Protein AF-A0A2D4VNG6-F1 (afdb_monomer)

Nearest PDB structures (foldseek):
  7c6d-assembly1_A  TM=8.822E-01  e=6.684E-11  Bacillus subtilis subsp. subtilis str. 168
  7c6c-assembly1_A  TM=8.692E-01  e=1.231E-10  Bacillus subtilis subsp. subtilis str. 168
  6x2q-assembly1_A  TM=8.658E-01  e=2.491E-10  Gynuella sunshinyii YC6258
  4qwp-assembly2_B  TM=8.317E-01  e=1.291E-07  Pseudomonas sp. A-01
  4ily-assembly2_B  TM=8.239E-01  e=1.711E-07  Streptomyces sp. SirexAA-E

Mean predicted aligned error: 3.79 Å

Solvent-accessible surface area (backbone atoms only — not comparable to full-atom values): 12276 Å² total; per-residue (Å²): 116,84,78,50,73,66,37,50,44,49,35,50,24,55,43,12,34,73,72,63,65,31,57,76,31,38,47,36,42,73,49,68,59,90,90,50,87,45,49,33,28,38,29,40,84,57,39,26,33,65,79,39,48,36,26,56,51,52,50,53,31,46,69,38,80,88,34,88,45,21,82,75,50,52,79,47,44,67,44,30,70,68,47,47,68,69,62,56,75,33,63,68,61,54,50,50,48,33,56,30,27,71,36,68,54,41,44,54,44,49,52,55,49,48,34,64,72,34,44,52,55,22,50,52,50,23,56,75,54,60,31,60,44,40,44,45,30,29,53,41,31,45,25,55,71,78,43,68,42,69,63,43,53,49,57,27,30,74,75,66,41,44,32,86,77,56,35,41,66,56,36,42,55,45,35,39,52,47,46,28,52,48,27,63,68,37,89,59,64,74,45,38,77,53,30,62,58,35,54,54,54,47,51,38,53,76,72,62,42,38,64,56,71,75,67,48,74,56,98,89,40,76,48,40,77,68,54,71,65,119

Secondary structure (DSSP, 8-state):
-PPPHHHHHHHHHHHHHHHHSSTT--TT-EEE-TT-TT-EEETTTTEETTTTHHHHHHHHHHTSTT-TTHHHHGGGHHHHHTT-GGGGG-HHHHHHHHHHHHSHHHHHHHHHHHIIIIIHHHHHHHHHTT--SHHHHHHHHHHHHSS-HHHHHHHHHHHH--HHHH-HHHHHHHHHHHHHHHHHT-SSTTGGGGTHHHHHHHHHHHTT-TT-PSPEEETTEEE-TGGG--

Radius of gyration: 18.32 Å; Cα contacts (8 Å, |Δi|>4): 333; chains: 1; bounding box: 46×32×48 Å

Foldseek 3Di:
DDFDPLLLLLLLLLLLCLQAVASQAQQLDWDADPPDPQFIWGGRLTHGLVVLLVLVLLVLLLPDPPQVLNVVSVVCNVVSNVSPNVCSPPVSNSVSSNVSSVDPSSVVSVVVSCCVQQLVVLSVVCVVQVQDFSLLSSLSRSCSSVDPSVVLLVVLCVVPNGCVPNNNLVSSLSSLVSVLVCQCPPPPVVSVVSSLSSVQSNVCSVVVVRNSDDFDDGPNDTDHPVSSPD

Sequence (230 aa):
MMLSDLQKRTAQAIVNVFETGHVGGDYACVILLAGDSGGLTYGRSQTTRVSGNLHKLIDAYCAAPDAACATRLAPYLPKLAARDKALDTDDVFRACLREAGADPVMRDVQDAFFDRLYWAPASREAARLGLEDALSVATVYDSFIHGSWARMRDCTSEAAGTPASCGAREWTQSYLRTRRAWLAGHANRLLHRTVYRMDALLALADEGNWRLDLPFTLRGQQITPEKLWP

pLDDT: mean 94.63, std 6.07, range [54.22, 98.81]

Structure (mmCIF, N/CA/C/O backbone):
data_AF-A0A2D4VNG6-F1
#
_entry.id   AF-A0A2D4VNG6-F1
#
loop_
_atom_site.group_PDB
_atom_site.id
_atom_site.type_symbol
_atom_site.label_atom_id
_atom_site.label_alt_id
_atom_site.label_comp_id
_atom_site.label_asym_id
_atom_site.label_entity_id
_atom_site.label_seq_id
_atom_site.pdbx_PDB_ins_code
_atom_site.Cartn_x
_atom_site.Cartn_y
_atom_site.Cartn_z
_atom_site.occupancy
_atom_site.B_iso_or_equiv
_atom_site.auth_seq_id
_atom_site.auth_comp_id
_atom_site.auth_asym_id
_atom_site.auth_atom_id
_atom_site.pdbx_PDB_model_num
ATOM 1 N N . MET A 1 1 ? 1.688 12.532 17.639 1.00 54.22 1 MET A N 1
ATOM 2 C CA . MET A 1 1 ? 3.061 11.964 17.715 1.00 54.22 1 MET A CA 1
ATOM 3 C C . MET A 1 1 ? 3.450 11.367 16.355 1.00 54.22 1 MET A C 1
ATOM 5 O O . MET A 1 1 ? 2.564 10.858 15.682 1.00 54.22 1 MET A O 1
ATOM 9 N N . MET A 1 2 ? 4.715 11.438 15.911 1.00 79.06 2 MET A N 1
ATOM 10 C CA . MET A 1 2 ? 5.158 10.735 14.687 1.00 79.06 2 MET A CA 1
ATOM 11 C C . MET A 1 2 ? 5.498 9.273 15.005 1.00 79.06 2 MET A C 1
ATOM 13 O O . MET A 1 2 ? 6.081 9.000 16.052 1.00 79.06 2 MET A O 1
ATOM 17 N N . LEU A 1 3 ? 5.126 8.348 14.115 1.00 91.56 3 LEU A N 1
ATOM 18 C CA . LEU A 1 3 ? 5.478 6.929 14.230 1.00 91.56 3 LEU A CA 1
ATOM 19 C C . LEU A 1 3 ? 6.994 6.730 14.187 1.00 91.56 3 LEU A C 1
ATOM 21 O O . LEU A 1 3 ? 7.690 7.454 13.475 1.00 91.56 3 LEU A O 1
ATOM 25 N N . SER A 1 4 ? 7.490 5.709 14.888 1.00 95.25 4 SER A N 1
ATOM 26 C CA . SER A 1 4 ? 8.867 5.249 14.687 1.00 95.25 4 SER A CA 1
ATOM 27 C C . SER A 1 4 ? 9.028 4.563 13.326 1.00 95.25 4 SER A C 1
ATOM 29 O O . SER A 1 4 ? 8.059 4.057 12.752 1.00 95.25 4 SER A O 1
ATOM 31 N N . ASP A 1 5 ? 10.264 4.472 12.830 1.00 94.25 5 ASP A N 1
ATOM 32 C CA . ASP A 1 5 ? 10.565 3.729 11.597 1.00 94.25 5 ASP A CA 1
ATOM 33 C C . ASP A 1 5 ? 10.140 2.260 11.689 1.00 94.25 5 ASP A C 1
ATOM 35 O O . ASP A 1 5 ? 9.647 1.693 10.713 1.00 94.25 5 ASP A O 1
ATOM 39 N N . LEU A 1 6 ? 10.263 1.665 12.882 1.00 96.06 6 LEU A N 1
ATOM 40 C CA . LEU A 1 6 ? 9.772 0.318 13.152 1.00 96.06 6 LEU A CA 1
ATOM 41 C C . LEU A 1 6 ? 8.260 0.235 12.947 1.00 96.06 6 LEU A C 1
ATOM 43 O O . LEU A 1 6 ? 7.798 -0.618 12.202 1.00 96.06 6 LEU A O 1
ATOM 47 N N . GLN A 1 7 ? 7.487 1.151 13.532 1.00 97.25 7 GLN A N 1
ATOM 48 C CA . GLN A 1 7 ? 6.030 1.155 13.383 1.00 97.25 7 GLN A CA 1
ATOM 49 C C . GLN A 1 7 ? 5.591 1.431 11.943 1.00 97.25 7 GLN A C 1
ATOM 51 O O . GLN A 1 7 ? 4.645 0.805 11.464 1.00 97.25 7 GLN A O 1
ATOM 56 N N . LYS A 1 8 ? 6.293 2.323 11.232 1.00 96.00 8 LYS A N 1
ATOM 57 C CA . LYS A 1 8 ? 6.079 2.544 9.797 1.00 96.00 8 LYS A CA 1
ATOM 58 C C . LYS A 1 8 ? 6.275 1.249 9.010 1.00 96.00 8 LYS A C 1
ATOM 60 O O . LYS A 1 8 ? 5.386 0.859 8.255 1.00 96.00 8 LYS A O 1
ATOM 65 N N . ARG A 1 9 ? 7.404 0.562 9.198 1.00 95.44 9 ARG A N 1
ATOM 66 C CA . ARG A 1 9 ? 7.690 -0.698 8.497 1.00 95.44 9 ARG A CA 1
ATOM 67 C C . ARG A 1 9 ? 6.711 -1.800 8.877 1.00 95.44 9 ARG A C 1
ATOM 69 O O . ARG A 1 9 ? 6.269 -2.527 7.995 1.00 95.44 9 ARG A O 1
ATOM 76 N N . THR A 1 10 ? 6.295 -1.879 10.138 1.00 97.81 10 THR A N 1
ATOM 77 C CA . THR A 1 10 ? 5.250 -2.812 10.570 1.00 97.81 10 THR A CA 1
ATOM 78 C C . THR A 1 10 ? 3.922 -2.534 9.862 1.00 97.81 10 THR A C 1
ATOM 80 O O . THR A 1 10 ? 3.309 -3.459 9.333 1.00 97.81 10 THR A O 1
ATOM 83 N N . ALA A 1 11 ? 3.494 -1.271 9.768 1.00 97.44 11 ALA A N 1
ATOM 84 C CA . ALA A 1 11 ? 2.289 -0.888 9.029 1.00 97.44 11 ALA A CA 1
ATOM 85 C C . ALA A 1 11 ? 2.392 -1.221 7.529 1.00 97.44 11 ALA A C 1
ATOM 87 O O . ALA A 1 1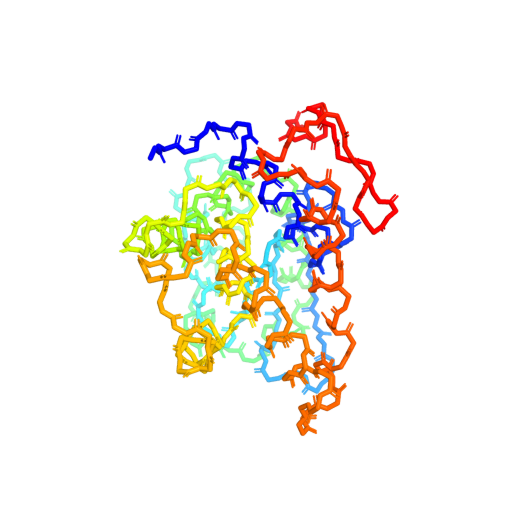1 ? 1.435 -1.709 6.928 1.00 97.44 11 ALA A O 1
ATOM 88 N N . GLN A 1 12 ? 3.565 -1.012 6.926 1.00 95.62 12 GLN A N 1
ATOM 89 C CA . GLN A 1 12 ? 3.825 -1.404 5.541 1.00 95.62 12 GLN A CA 1
ATOM 90 C C . GLN A 1 12 ? 3.802 -2.922 5.349 1.00 95.62 12 GLN A C 1
ATOM 92 O O . GLN A 1 12 ? 3.238 -3.399 4.369 1.00 95.62 12 GLN A O 1
ATOM 97 N N . ALA A 1 13 ? 4.352 -3.688 6.290 1.00 96.00 13 ALA A N 1
ATOM 98 C CA . ALA A 1 13 ? 4.337 -5.143 6.248 1.00 96.00 13 ALA A CA 1
ATOM 99 C C . ALA A 1 13 ? 2.926 -5.726 6.376 1.00 96.00 13 ALA A C 1
ATOM 101 O O . ALA A 1 13 ? 2.615 -6.699 5.695 1.00 96.00 13 ALA A O 1
ATOM 102 N N . ILE A 1 14 ? 2.053 -5.113 7.185 1.00 97.62 14 ILE A N 1
ATOM 103 C CA . ILE A 1 14 ? 0.627 -5.474 7.235 1.00 97.62 14 ILE A CA 1
ATOM 104 C C . ILE A 1 14 ? 0.014 -5.389 5.830 1.00 97.62 14 ILE A C 1
ATOM 106 O O . ILE A 1 14 ? -0.596 -6.350 5.361 1.00 97.62 14 ILE A O 1
ATOM 110 N N . VAL A 1 15 ? 0.232 -4.270 5.131 1.00 95.06 15 VAL A N 1
ATOM 111 C CA . VAL A 1 15 ? -0.268 -4.083 3.762 1.00 95.06 15 VAL A CA 1
ATOM 112 C C . VAL A 1 15 ? 0.384 -5.061 2.787 1.00 95.06 15 VAL A C 1
ATOM 114 O O . VAL A 1 15 ? -0.325 -5.674 1.997 1.00 95.06 15 VAL A O 1
ATOM 117 N N . ASN A 1 16 ? 1.696 -5.290 2.867 1.00 93.50 16 ASN A N 1
ATOM 118 C CA . ASN A 1 16 ? 2.371 -6.272 2.012 1.00 93.50 16 ASN A CA 1
ATOM 119 C C . ASN A 1 16 ? 1.774 -7.676 2.163 1.00 93.50 16 ASN A C 1
ATOM 121 O O . ASN A 1 16 ? 1.517 -8.349 1.169 1.00 93.50 16 ASN A O 1
ATOM 125 N N . VAL A 1 17 ? 1.488 -8.111 3.393 1.00 94.94 17 VAL A N 1
ATOM 126 C CA . VAL A 1 17 ? 0.819 -9.395 3.642 1.00 94.94 17 VAL A CA 1
ATOM 127 C C . VAL A 1 17 ? -0.570 -9.417 3.007 1.00 94.94 17 VAL A C 1
ATOM 129 O O . VAL A 1 17 ? -0.996 -10.451 2.495 1.00 94.94 17 VAL A O 1
ATOM 132 N N . PHE A 1 18 ? -1.286 -8.294 2.998 1.00 93.94 18 PHE A N 1
ATOM 133 C CA . PHE A 1 18 ? -2.582 -8.219 2.337 1.00 93.94 18 PHE A CA 1
ATOM 134 C C . PHE A 1 18 ? -2.501 -8.222 0.806 1.00 93.94 18 PHE A C 1
ATOM 136 O O . PHE A 1 18 ? -3.398 -8.797 0.188 1.00 93.94 18 PHE A O 1
ATOM 143 N N . GLU A 1 19 ? -1.472 -7.606 0.217 1.00 87.31 19 GLU A N 1
ATOM 144 C CA . GLU A 1 19 ? -1.269 -7.519 -1.237 1.00 87.31 19 GLU A CA 1
ATOM 145 C C . GLU A 1 19 ? -0.657 -8.793 -1.830 1.00 87.31 19 GLU A C 1
ATOM 147 O O . GLU A 1 19 ? -1.141 -9.307 -2.836 1.00 87.31 19 GLU A O 1
ATOM 152 N N . THR A 1 20 ? 0.402 -9.320 -1.213 1.00 86.38 20 THR A N 1
ATOM 153 C CA . THR A 1 20 ? 1.222 -10.396 -1.792 1.00 86.38 20 THR A CA 1
ATOM 154 C C . THR A 1 20 ? 1.360 -11.618 -0.891 1.00 86.38 20 THR A C 1
ATOM 156 O O . THR A 1 20 ? 1.973 -12.605 -1.294 1.00 86.38 20 THR A O 1
ATOM 159 N N . GLY A 1 21 ? 0.822 -11.583 0.332 1.00 89.81 21 GLY A N 1
ATOM 160 C CA . GLY A 1 21 ? 0.941 -12.683 1.293 1.00 89.81 21 GLY A CA 1
ATOM 161 C C . GLY A 1 21 ? 2.307 -12.793 1.976 1.00 89.81 21 GLY A C 1
ATOM 162 O O . GLY A 1 21 ? 2.503 -13.726 2.750 1.00 89.81 21 GLY A O 1
ATOM 163 N N . HIS A 1 22 ? 3.232 -11.857 1.735 1.00 90.56 22 HIS A N 1
ATOM 164 C CA . HIS A 1 22 ? 4.601 -11.891 2.257 1.00 90.56 22 HIS A CA 1
ATOM 165 C C . HIS A 1 22 ? 4.929 -10.621 3.048 1.00 90.56 22 HIS A C 1
ATOM 167 O O . HIS A 1 22 ? 4.599 -9.520 2.622 1.00 90.56 22 HIS A O 1
ATOM 173 N N . VAL A 1 23 ? 5.638 -10.759 4.174 1.00 92.81 23 VAL A N 1
ATOM 174 C CA . VAL A 1 23 ? 5.994 -9.634 5.068 1.00 92.81 23 VAL A CA 1
ATOM 175 C C . VAL A 1 23 ? 6.817 -8.557 4.345 1.00 92.81 23 VAL A C 1
ATOM 177 O O . VAL A 1 23 ? 6.489 -7.373 4.414 1.00 92.81 23 VAL A O 1
ATOM 180 N N . GLY A 1 24 ? 7.841 -8.965 3.589 1.00 89.06 24 GLY A N 1
ATOM 181 C CA . GLY A 1 24 ? 8.673 -8.054 2.791 1.00 89.06 24 GLY A CA 1
ATOM 182 C C . GLY A 1 24 ? 8.008 -7.553 1.503 1.00 89.06 24 GLY A C 1
ATOM 183 O O . GLY A 1 24 ? 8.551 -6.682 0.830 1.00 89.06 24 GLY A O 1
ATOM 184 N N . GLY A 1 25 ? 6.829 -8.080 1.162 1.00 87.94 25 GLY A N 1
ATOM 185 C CA . GLY A 1 25 ? 6.225 -7.919 -0.156 1.00 87.94 25 GLY A CA 1
ATOM 186 C C . GLY A 1 25 ? 7.023 -8.631 -1.256 1.00 87.94 25 GLY A C 1
ATOM 187 O O . GLY A 1 25 ? 7.864 -9.480 -0.970 1.00 87.94 25 GLY A O 1
ATOM 188 N N . ASP A 1 26 ? 6.733 -8.311 -2.517 1.00 89.94 26 ASP A N 1
ATOM 189 C CA . ASP A 1 26 ? 7.450 -8.864 -3.674 1.00 89.94 26 ASP A CA 1
ATOM 190 C C . ASP A 1 26 ? 7.715 -7.763 -4.716 1.00 89.94 26 ASP A C 1
ATOM 192 O O . ASP A 1 26 ? 6.828 -7.358 -5.471 1.00 89.94 26 ASP A O 1
ATOM 196 N N . TYR A 1 27 ? 8.952 -7.261 -4.738 1.00 92.56 27 TYR A N 1
ATOM 197 C CA . TYR A 1 27 ? 9.399 -6.195 -5.641 1.00 92.56 27 TYR A CA 1
ATOM 198 C C . TYR A 1 27 ? 9.467 -6.635 -7.110 1.00 92.56 27 TYR A C 1
ATOM 200 O O . TYR A 1 27 ? 9.419 -5.781 -7.994 1.00 92.56 27 TYR A O 1
ATOM 208 N N . ALA A 1 28 ? 9.556 -7.941 -7.373 1.00 93.06 28 ALA A N 1
ATOM 209 C CA . ALA A 1 28 ? 9.617 -8.528 -8.709 1.00 93.06 28 ALA A CA 1
ATOM 210 C C . ALA A 1 28 ? 8.247 -9.026 -9.195 1.00 93.06 28 ALA A C 1
ATOM 212 O O . ALA A 1 28 ? 8.136 -9.556 -10.304 1.00 93.06 28 ALA A O 1
ATOM 213 N N . CYS A 1 29 ? 7.198 -8.860 -8.389 1.00 91.38 29 CYS A N 1
ATOM 214 C CA . CYS A 1 29 ? 5.872 -9.360 -8.699 1.00 91.38 29 CYS A CA 1
ATOM 215 C C . CYS A 1 29 ? 5.322 -8.691 -9.963 1.00 91.38 29 CYS A C 1
ATOM 217 O O . CYS A 1 29 ? 5.113 -7.480 -9.979 1.00 91.38 29 CYS A O 1
ATOM 219 N N . VAL A 1 30 ? 5.070 -9.478 -11.011 1.00 91.44 30 VAL A N 1
ATOM 220 C CA . VAL A 1 30 ? 4.469 -9.027 -12.275 1.00 91.44 30 VAL A CA 1
ATOM 221 C C . VAL A 1 30 ? 3.212 -9.847 -12.524 1.00 91.44 30 VAL A C 1
ATOM 223 O O . VAL A 1 30 ? 3.300 -11.047 -12.799 1.00 91.44 30 VAL A O 1
ATOM 226 N N . ILE A 1 31 ? 2.052 -9.198 -12.452 1.00 87.44 31 ILE A N 1
ATOM 227 C CA . ILE A 1 31 ? 0.743 -9.845 -12.562 1.00 87.44 31 ILE A CA 1
ATOM 228 C C . ILE A 1 31 ? -0.053 -9.199 -13.696 1.00 87.44 31 ILE A C 1
ATOM 230 O O . ILE A 1 31 ? -0.121 -7.980 -13.816 1.00 87.44 31 ILE A O 1
ATOM 234 N N . LEU A 1 32 ? -0.703 -10.029 -14.511 1.00 86.75 32 LEU A N 1
ATOM 235 C CA . LEU A 1 32 ? -1.795 -9.609 -15.383 1.00 86.75 32 LEU A CA 1
ATOM 236 C C . LEU A 1 32 ? -3.040 -10.406 -14.989 1.00 86.75 32 LEU A C 1
ATOM 238 O O . LEU A 1 32 ? -3.098 -11.615 -15.211 1.00 86.75 32 LEU A O 1
ATOM 242 N N . LEU A 1 33 ? -4.030 -9.738 -14.399 1.00 77.19 33 LEU A N 1
ATOM 243 C CA . LEU A 1 33 ? -5.292 -10.373 -14.025 1.00 77.19 33 LEU A CA 1
ATOM 244 C C . LEU A 1 33 ? -6.274 -10.310 -15.198 1.00 77.19 33 LEU A C 1
ATOM 246 O O . LEU A 1 33 ? -6.630 -9.236 -15.682 1.00 77.19 33 LEU A O 1
ATOM 250 N N . ALA A 1 34 ? -6.728 -11.474 -15.666 1.00 70.94 34 ALA A N 1
ATOM 251 C CA . ALA A 1 34 ? -7.709 -11.548 -16.742 1.00 70.94 34 ALA A CA 1
ATOM 252 C C . ALA A 1 34 ? -9.024 -10.863 -16.324 1.00 70.94 34 ALA A C 1
ATOM 254 O O . ALA A 1 34 ? -9.618 -11.212 -15.305 1.00 70.94 34 ALA A O 1
ATOM 255 N N . GLY A 1 35 ? -9.475 -9.893 -17.123 1.00 66.62 35 GLY A N 1
ATOM 256 C CA . GLY A 1 35 ? -10.684 -9.109 -16.847 1.00 66.62 35 GLY A CA 1
ATOM 257 C C . GLY A 1 35 ? -10.476 -7.890 -15.941 1.00 66.62 35 GLY A C 1
ATOM 258 O O . GLY A 1 35 ? -11.431 -7.146 -15.730 1.00 66.62 35 GLY A O 1
ATOM 259 N N . ASP A 1 36 ? -9.258 -7.644 -15.446 1.00 70.88 36 ASP A N 1
ATOM 260 C CA . ASP A 1 36 ? -8.931 -6.412 -14.726 1.00 70.88 36 ASP A CA 1
ATOM 261 C C . ASP A 1 36 ? -8.658 -5.257 -15.704 1.00 70.88 36 ASP A C 1
ATOM 263 O O . ASP A 1 36 ? -7.879 -5.364 -16.654 1.00 70.88 36 ASP A O 1
ATOM 267 N N . SER A 1 37 ? -9.305 -4.121 -15.453 1.00 75.94 37 SER A N 1
ATOM 268 C CA . SER A 1 37 ? -9.107 -2.870 -16.188 1.00 75.94 37 SER A CA 1
ATOM 269 C C . SER A 1 37 ? -7.752 -2.197 -15.930 1.00 75.94 37 SER A C 1
ATOM 271 O O . SER A 1 37 ? -7.389 -1.289 -16.675 1.00 75.94 37 SER A O 1
ATOM 273 N N . GLY A 1 38 ? -7.004 -2.616 -14.901 1.00 76.38 38 GLY A N 1
ATOM 274 C CA . GLY A 1 38 ? -5.695 -2.058 -14.544 1.00 76.38 38 GLY A CA 1
ATOM 275 C C . GLY A 1 38 ? -4.567 -2.371 -15.538 1.00 76.38 38 GLY A C 1
ATOM 276 O O . GLY A 1 38 ? -3.602 -1.605 -15.634 1.00 76.38 38 GLY A O 1
ATOM 277 N N . GLY A 1 39 ? -4.704 -3.443 -16.325 1.00 87.94 39 GLY A N 1
ATOM 278 C CA . GLY A 1 39 ? -3.631 -3.960 -17.179 1.00 87.94 39 GLY A CA 1
ATOM 279 C C . GLY A 1 39 ? -2.527 -4.635 -16.361 1.00 87.94 39 GLY A C 1
ATOM 280 O O . GLY A 1 39 ? -2.790 -5.185 -15.296 1.00 87.94 39 GLY A O 1
ATOM 281 N N . LEU A 1 40 ? -1.294 -4.610 -16.868 1.00 91.25 40 LEU A N 1
ATOM 282 C CA . LEU A 1 40 ? -0.127 -5.147 -16.170 1.00 91.25 40 LEU A CA 1
ATOM 283 C C . LEU A 1 40 ? 0.108 -4.420 -14.842 1.00 91.25 40 LEU A C 1
ATOM 285 O O . LEU A 1 40 ? 0.138 -3.184 -14.802 1.00 91.25 40 LEU A O 1
ATOM 289 N N . THR A 1 41 ? 0.351 -5.196 -13.792 1.00 91.12 41 THR A N 1
ATOM 290 C CA . THR A 1 41 ? 0.640 -4.712 -12.444 1.00 91.12 41 THR A CA 1
ATOM 291 C C . THR A 1 41 ? 2.021 -5.178 -11.998 1.00 91.12 41 THR A C 1
ATOM 293 O O . THR A 1 41 ? 2.436 -6.294 -12.320 1.00 91.12 41 THR A O 1
ATOM 296 N N . TYR A 1 42 ? 2.750 -4.306 -11.301 1.00 92.88 42 TYR A N 1
ATOM 297 C CA . TYR A 1 42 ? 4.144 -4.532 -10.930 1.00 92.88 42 TYR A CA 1
ATOM 298 C C . TYR A 1 42 ? 4.482 -4.055 -9.510 1.00 92.88 42 TYR A C 1
ATOM 300 O O . TYR A 1 42 ? 4.060 -2.972 -9.095 1.00 92.88 42 TYR A O 1
ATOM 308 N N . GLY A 1 43 ? 5.309 -4.831 -8.807 1.00 89.94 43 GLY A N 1
ATOM 309 C CA . GLY A 1 43 ? 6.056 -4.399 -7.625 1.00 89.94 43 GLY A CA 1
ATOM 310 C C . GLY A 1 43 ? 5.385 -4.641 -6.270 1.00 89.94 43 GLY A C 1
ATOM 311 O O . GLY A 1 43 ? 4.268 -5.150 -6.173 1.00 89.94 43 GLY A O 1
ATOM 312 N N . ARG A 1 44 ? 6.071 -4.227 -5.199 1.00 86.94 44 ARG A N 1
ATOM 313 C CA . ARG A 1 44 ? 5.779 -4.581 -3.797 1.00 86.94 44 ARG A CA 1
ATOM 314 C C . ARG A 1 44 ? 4.352 -4.264 -3.352 1.00 86.94 44 ARG A C 1
ATOM 316 O O . ARG A 1 44 ? 3.724 -5.073 -2.679 1.00 86.94 44 ARG A O 1
ATOM 323 N N . SER A 1 45 ? 3.851 -3.097 -3.744 1.00 81.81 45 SER A N 1
ATOM 324 C CA . SER A 1 45 ? 2.484 -2.640 -3.461 1.00 81.81 45 SER A CA 1
ATOM 325 C C . SER A 1 45 ? 1.663 -2.454 -4.743 1.00 81.81 45 SER A C 1
ATOM 327 O O . SER A 1 45 ? 0.704 -1.691 -4.745 1.00 81.81 45 SER A O 1
ATOM 329 N N . GLN A 1 46 ? 2.058 -3.144 -5.824 1.00 81.94 46 GLN A N 1
ATOM 330 C CA . GLN A 1 46 ? 1.289 -3.330 -7.057 1.00 81.94 46 GLN A CA 1
ATOM 331 C C . GLN A 1 46 ? 0.829 -2.019 -7.739 1.00 81.94 46 GLN A C 1
ATOM 333 O O . GLN A 1 46 ? -0.271 -1.516 -7.524 1.00 81.94 46 GLN A O 1
ATOM 338 N N . THR A 1 47 ? 1.658 -1.471 -8.636 1.00 88.31 47 THR A N 1
ATOM 339 C CA . THR A 1 47 ? 1.299 -0.327 -9.497 1.00 88.31 47 THR A CA 1
ATOM 340 C C . THR A 1 47 ? 0.890 -0.776 -10.898 1.00 88.31 47 THR A C 1
ATOM 342 O O . THR A 1 47 ? 1.484 -1.699 -11.449 1.00 88.31 47 THR A O 1
ATOM 345 N N . THR A 1 48 ? -0.103 -0.119 -11.500 1.00 90.50 48 THR A N 1
ATOM 346 C CA . THR A 1 48 ? -0.705 -0.560 -12.769 1.00 90.50 48 THR A CA 1
ATOM 347 C C . THR A 1 48 ? -0.244 0.257 -13.974 1.00 90.50 48 THR A C 1
ATOM 349 O O . THR A 1 48 ? 0.010 1.465 -13.876 1.00 90.50 48 THR A O 1
ATOM 352 N N . ARG A 1 49 ? -0.219 -0.369 -15.155 1.00 93.00 49 ARG A N 1
ATOM 353 C CA . ARG A 1 49 ? 0.031 0.316 -16.431 1.00 93.00 49 ARG A CA 1
ATOM 354 C C . ARG A 1 49 ? -1.017 1.392 -16.720 1.00 93.00 49 ARG A C 1
ATOM 356 O O . ARG A 1 49 ? -0.660 2.513 -17.080 1.00 93.00 49 ARG A O 1
ATOM 363 N N . VAL A 1 50 ? -2.305 1.080 -16.554 1.00 89.75 50 VAL A N 1
ATOM 364 C CA . VAL A 1 50 ? -3.402 1.986 -16.948 1.00 89.75 50 VAL A CA 1
ATOM 365 C C . VAL A 1 50 ? -3.449 3.260 -16.101 1.00 89.75 50 VAL A C 1
ATOM 367 O O . VAL A 1 50 ? -3.799 4.321 -16.619 1.00 89.75 50 VAL A O 1
ATOM 370 N N . SER A 1 51 ? -3.024 3.209 -14.835 1.00 89.62 51 SER A N 1
ATOM 371 C CA . SER A 1 51 ? -2.909 4.416 -14.002 1.00 89.62 51 SER A CA 1
ATOM 372 C C . SER A 1 51 ? -1.829 5.394 -14.497 1.00 89.62 51 SER A C 1
ATOM 374 O O . SER A 1 51 ? -1.853 6.578 -14.160 1.00 89.62 51 SER A O 1
ATOM 376 N N . GLY A 1 52 ? -0.869 4.918 -15.299 1.00 92.75 52 GLY A N 1
ATOM 377 C CA . GLY A 1 52 ? 0.350 5.647 -15.651 1.00 92.75 52 GLY A CA 1
ATOM 378 C C . GLY A 1 52 ? 1.380 5.709 -14.517 1.00 92.75 52 GLY A C 1
ATOM 379 O O . GLY A 1 52 ? 2.440 6.305 -14.695 1.00 92.75 52 GLY A O 1
ATOM 380 N N . ASN A 1 53 ? 1.113 5.100 -13.358 1.00 94.25 53 ASN A N 1
ATOM 381 C CA . ASN A 1 53 ? 2.088 5.037 -12.274 1.00 94.25 53 ASN A CA 1
ATOM 382 C C . ASN A 1 53 ? 3.225 4.061 -12.593 1.00 94.25 53 ASN A C 1
ATOM 384 O O . ASN A 1 53 ? 4.348 4.323 -12.173 1.00 94.25 53 ASN A O 1
ATOM 388 N N . LEU A 1 54 ? 2.981 3.003 -13.381 1.00 95.44 54 LEU A N 1
ATOM 389 C CA . LEU A 1 54 ? 4.060 2.135 -13.864 1.00 95.44 54 LEU A CA 1
ATOM 390 C C . LEU A 1 54 ? 5.094 2.924 -14.680 1.00 95.44 54 LEU A C 1
ATOM 392 O O . LEU A 1 54 ? 6.284 2.768 -14.449 1.00 95.44 54 LEU A O 1
ATOM 396 N N . HIS A 1 55 ? 4.655 3.834 -15.559 1.00 97.38 55 HIS A N 1
ATOM 397 C CA . HIS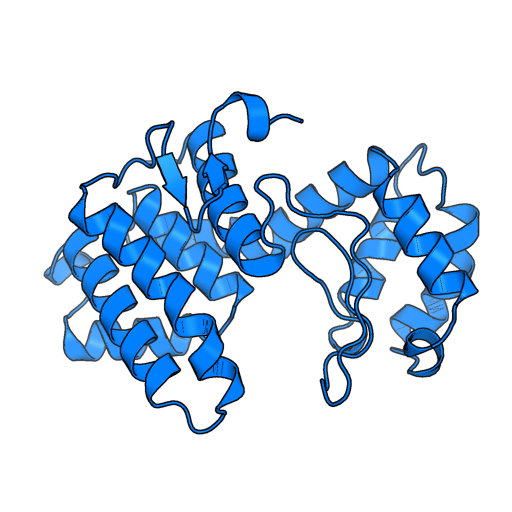 A 1 55 ? 5.566 4.731 -16.276 1.00 97.38 55 HIS A CA 1
ATOM 398 C C . HIS A 1 55 ? 6.435 5.538 -15.310 1.00 97.38 55 HIS A C 1
ATOM 400 O O . HIS A 1 55 ? 7.651 5.479 -15.397 1.00 97.38 55 HIS A O 1
ATOM 406 N N . LYS A 1 56 ? 5.815 6.237 -14.351 1.00 97.25 56 LYS A N 1
ATOM 407 C CA . LYS A 1 56 ? 6.537 7.081 -13.386 1.00 97.25 56 LYS A CA 1
ATOM 408 C C . LYS A 1 56 ? 7.531 6.291 -12.530 1.00 97.25 56 LYS A C 1
ATOM 410 O O . LYS A 1 56 ? 8.554 6.839 -12.139 1.00 97.25 56 LYS A O 1
ATOM 415 N N . LEU A 1 57 ? 7.206 5.042 -12.197 1.00 97.62 57 LEU A N 1
ATOM 416 C CA . LEU A 1 57 ? 8.094 4.171 -11.434 1.00 97.62 57 LEU A CA 1
ATOM 417 C C . LEU A 1 57 ? 9.312 3.759 -12.270 1.00 97.62 57 LEU A C 1
ATOM 419 O O . LEU A 1 57 ? 10.438 3.892 -11.804 1.00 97.62 57 LEU A O 1
ATOM 423 N N . ILE A 1 58 ? 9.091 3.289 -13.501 1.00 98.00 58 ILE A N 1
ATOM 424 C CA . ILE A 1 58 ? 10.183 2.860 -14.384 1.00 98.00 58 ILE A CA 1
ATOM 425 C C . ILE A 1 58 ? 11.046 4.046 -14.817 1.00 98.00 58 ILE A C 1
ATOM 427 O O . ILE A 1 58 ? 12.260 3.912 -14.856 1.00 98.00 58 ILE A O 1
ATOM 431 N N . ASP A 1 59 ? 10.448 5.212 -15.054 1.00 98.19 59 ASP A N 1
ATOM 432 C CA 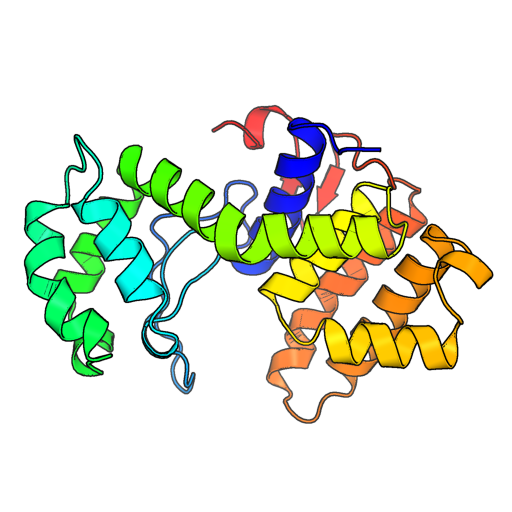. ASP A 1 59 ? 11.165 6.458 -15.339 1.00 98.19 59 ASP A CA 1
ATOM 433 C C . ASP A 1 59 ? 12.094 6.846 -14.178 1.00 98.19 59 ASP A C 1
ATOM 435 O O . ASP A 1 59 ? 13.289 7.057 -14.376 1.00 98.19 59 ASP A O 1
ATOM 439 N N . ALA A 1 60 ? 11.582 6.817 -12.940 1.00 97.88 60 ALA A N 1
ATOM 440 C CA . ALA A 1 60 ? 12.390 7.072 -11.748 1.00 97.88 60 ALA A CA 1
ATOM 441 C C . ALA A 1 60 ? 13.530 6.055 -11.571 1.00 97.88 60 ALA A C 1
ATOM 443 O O . ALA A 1 60 ? 14.624 6.439 -11.169 1.00 97.88 60 ALA A O 1
ATOM 444 N N . TYR A 1 61 ? 13.296 4.777 -11.886 1.00 98.31 61 TYR A N 1
ATOM 445 C CA . TYR A 1 61 ? 14.334 3.747 -11.831 1.00 98.31 61 TYR A CA 1
ATOM 446 C C . TYR A 1 61 ? 15.395 3.934 -12.919 1.00 98.31 61 TYR A C 1
ATOM 448 O O . TYR A 1 61 ? 16.582 3.870 -12.628 1.00 98.31 61 TYR A O 1
ATOM 456 N N . CYS A 1 62 ? 14.992 4.222 -14.158 1.00 98.06 62 CYS A N 1
ATOM 457 C CA . CYS A 1 62 ? 15.922 4.494 -15.253 1.00 98.06 62 CYS A CA 1
ATOM 458 C C . CYS A 1 62 ? 16.781 5.744 -15.007 1.00 98.06 62 CYS A C 1
ATOM 460 O O . CYS A 1 62 ? 17.884 5.829 -15.542 1.00 98.06 62 CYS A O 1
ATOM 462 N N . ALA A 1 63 ? 16.286 6.701 -14.217 1.00 97.88 63 ALA A N 1
ATOM 463 C CA . ALA A 1 63 ? 17.024 7.891 -13.804 1.00 97.88 63 ALA A CA 1
ATOM 464 C C . ALA A 1 63 ? 17.911 7.676 -12.562 1.00 97.88 63 ALA A C 1
ATOM 466 O O . ALA A 1 63 ? 18.720 8.549 -12.241 1.00 97.88 63 ALA A O 1
ATOM 467 N N . ALA A 1 64 ? 17.757 6.558 -11.845 1.00 97.81 64 ALA A N 1
ATOM 468 C CA . ALA A 1 64 ? 18.545 6.270 -10.656 1.00 97.81 64 ALA A CA 1
ATOM 469 C C . ALA A 1 64 ? 19.971 5.824 -11.039 1.00 97.81 64 ALA A C 1
ATOM 471 O O . ALA A 1 64 ? 20.143 5.067 -12.001 1.00 97.81 64 ALA A O 1
ATOM 472 N N . PRO A 1 65 ? 21.005 6.274 -10.303 1.00 96.38 65 PRO A N 1
ATOM 473 C CA . PRO A 1 65 ? 22.363 5.789 -10.513 1.00 96.38 65 PRO A CA 1
ATOM 474 C C . PRO A 1 65 ? 22.438 4.281 -10.251 1.00 96.38 65 PRO A C 1
ATOM 476 O O . PRO A 1 65 ? 21.710 3.753 -9.413 1.00 96.38 65 PRO A O 1
ATOM 479 N N . ASP A 1 66 ? 23.317 3.602 -10.988 1.00 96.25 66 ASP A N 1
ATOM 480 C CA . ASP A 1 66 ? 23.632 2.175 -10.827 1.00 96.25 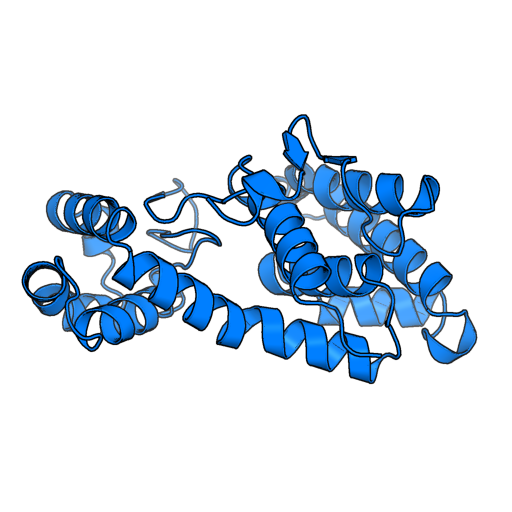66 ASP A CA 1
ATOM 481 C C . ASP A 1 66 ? 22.460 1.195 -11.045 1.00 96.25 66 ASP A C 1
ATOM 483 O O . ASP A 1 66 ? 22.589 0.000 -10.785 1.00 96.25 66 ASP A O 1
ATOM 487 N N . ALA A 1 67 ? 21.336 1.667 -11.594 1.00 97.19 67 ALA A N 1
ATOM 488 C CA . ALA A 1 67 ? 20.187 0.841 -11.951 1.00 97.19 67 ALA A CA 1
ATOM 489 C C . ALA A 1 67 ? 20.540 -0.169 -13.062 1.00 97.19 67 ALA A C 1
ATOM 491 O O . ALA A 1 67 ? 20.615 0.167 -14.250 1.00 97.19 67 ALA A O 1
ATOM 492 N N . ALA A 1 68 ? 20.707 -1.439 -12.688 1.00 96.38 68 ALA A N 1
ATOM 493 C CA . ALA A 1 68 ? 21.256 -2.488 -13.549 1.00 96.38 68 ALA A CA 1
ATOM 494 C C . ALA A 1 68 ? 20.406 -2.759 -14.804 1.00 96.38 68 ALA A C 1
ATOM 496 O O . ALA A 1 68 ? 20.927 -3.073 -15.876 1.00 96.38 68 ALA A O 1
ATOM 497 N N . CYS A 1 69 ? 19.085 -2.610 -14.693 1.00 95.69 69 CYS A N 1
ATOM 498 C CA . CYS A 1 69 ? 18.141 -2.825 -15.787 1.00 95.69 69 CYS A CA 1
ATOM 499 C C . CYS A 1 69 ? 17.739 -1.530 -16.514 1.00 95.69 69 CYS A C 1
ATOM 501 O O . CYS A 1 69 ? 16.908 -1.592 -17.426 1.00 95.69 69 CYS A O 1
ATOM 503 N N . ALA A 1 70 ? 18.302 -0.366 -16.161 1.00 96.44 70 ALA A N 1
ATOM 504 C CA . ALA A 1 70 ? 17.883 0.927 -16.711 1.00 96.44 70 ALA A CA 1
ATOM 505 C C . ALA A 1 70 ? 17.961 0.972 -18.243 1.00 96.44 70 ALA A C 1
ATOM 507 O O . ALA A 1 70 ? 16.980 1.327 -18.894 1.00 96.44 70 ALA A O 1
ATOM 508 N N . THR A 1 71 ? 19.077 0.537 -18.838 1.00 96.88 71 THR A N 1
ATOM 509 C CA . THR A 1 71 ? 19.267 0.539 -20.301 1.00 96.88 71 THR A CA 1
ATOM 510 C C . THR A 1 71 ? 18.272 -0.366 -21.032 1.00 96.88 71 THR A C 1
ATOM 512 O O . THR A 1 71 ? 17.878 -0.064 -22.155 1.00 96.88 71 THR A O 1
ATOM 515 N N . ARG A 1 72 ? 17.830 -1.461 -20.400 1.00 97.19 72 ARG A N 1
ATOM 516 C CA . ARG A 1 72 ? 16.843 -2.392 -20.975 1.00 97.19 72 ARG A CA 1
ATOM 517 C C . ARG A 1 72 ? 15.408 -1.911 -20.807 1.00 97.19 72 ARG A C 1
ATOM 519 O O . ARG A 1 72 ? 14.571 -2.221 -21.649 1.00 97.19 72 ARG A O 1
ATOM 526 N N . LEU A 1 73 ? 15.116 -1.170 -19.740 1.00 97.88 73 LEU A N 1
ATOM 527 C CA . LEU A 1 73 ? 13.781 -0.642 -19.463 1.00 97.88 73 LEU A CA 1
ATOM 528 C C . LEU A 1 73 ? 13.516 0.712 -20.136 1.00 97.88 73 LEU A C 1
ATOM 530 O O . LEU A 1 73 ? 12.378 0.974 -20.525 1.00 97.88 73 LEU A O 1
ATOM 534 N N . ALA A 1 74 ? 14.545 1.535 -20.356 1.00 98.06 74 ALA A N 1
ATOM 535 C CA . ALA A 1 74 ? 14.415 2.862 -20.960 1.00 98.06 74 ALA A CA 1
ATOM 536 C C . ALA A 1 74 ? 13.692 2.871 -22.329 1.00 98.06 74 ALA A C 1
ATOM 538 O O . ALA A 1 74 ? 12.827 3.728 -22.529 1.00 98.06 74 ALA A O 1
ATOM 539 N N . PRO A 1 75 ? 13.923 1.910 -23.253 1.00 98.38 75 PRO A N 1
ATOM 540 C CA . PRO A 1 75 ? 13.196 1.852 -24.526 1.00 98.38 75 PRO A CA 1
ATOM 541 C C . PRO A 1 75 ? 11.676 1.677 -24.388 1.00 98.38 75 PRO A C 1
ATOM 543 O O . PRO A 1 75 ? 10.932 1.998 -25.315 1.00 98.38 75 PRO A O 1
ATOM 546 N N . TYR A 1 76 ? 11.191 1.182 -23.244 1.00 98.25 76 TYR A N 1
ATOM 547 C CA . TYR A 1 76 ? 9.764 0.998 -22.983 1.00 98.25 76 TYR A CA 1
ATOM 548 C C . TYR A 1 76 ? 9.079 2.260 -22.439 1.00 98.25 76 TYR A C 1
ATOM 550 O O . TYR A 1 76 ? 7.846 2.315 -22.444 1.00 98.25 76 TYR A O 1
ATOM 558 N N . LEU A 1 77 ? 9.828 3.290 -22.018 1.00 98.31 77 LEU A N 1
ATOM 559 C CA . LEU A 1 77 ? 9.270 4.516 -21.427 1.00 98.31 77 LEU A CA 1
ATOM 560 C C . LEU A 1 77 ? 8.233 5.214 -22.324 1.00 98.31 77 LEU A C 1
ATOM 562 O O . LEU A 1 77 ? 7.149 5.507 -21.818 1.00 98.31 77 LEU A O 1
ATOM 566 N N . PRO A 1 78 ? 8.446 5.401 -23.646 1.00 98.25 78 PRO A N 1
ATOM 567 C CA . PRO A 1 78 ? 7.432 6.022 -24.501 1.00 98.25 78 PRO A CA 1
ATOM 568 C C . PRO A 1 78 ? 6.121 5.225 -24.554 1.00 98.25 78 PRO A C 1
ATOM 570 O O . PRO A 1 78 ? 5.035 5.800 -24.483 1.00 98.25 78 PRO A O 1
ATOM 573 N N . LYS A 1 79 ? 6.205 3.888 -24.618 1.00 97.62 79 LYS A N 1
ATOM 574 C CA . LYS A 1 79 ? 5.028 3.004 -24.611 1.00 97.62 79 LYS A CA 1
ATOM 575 C C . LYS A 1 79 ? 4.314 3.027 -23.260 1.00 97.62 79 LYS A C 1
ATOM 577 O O . LYS A 1 79 ? 3.086 3.050 -23.206 1.00 97.62 79 LYS A O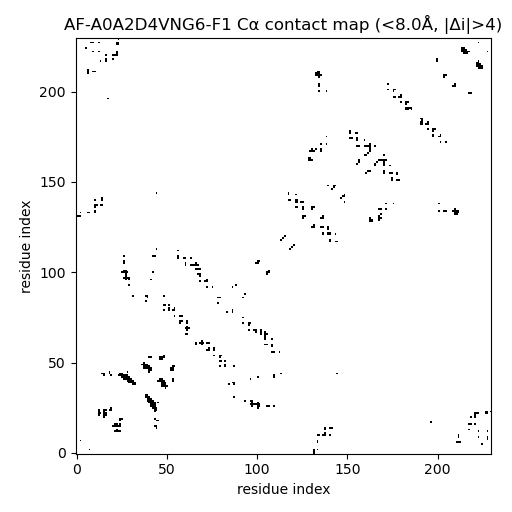 1
ATOM 582 N N . LEU A 1 80 ? 5.072 3.065 -22.165 1.00 96.75 80 LEU A N 1
ATOM 583 C CA . LEU A 1 80 ? 4.532 3.207 -20.816 1.00 96.75 80 LEU A CA 1
ATOM 584 C C . LEU A 1 80 ? 3.822 4.556 -20.633 1.00 96.75 80 LEU A C 1
ATOM 586 O O . LEU A 1 80 ? 2.714 4.586 -20.095 1.00 96.75 80 LEU A O 1
ATOM 590 N N . ALA A 1 81 ? 4.408 5.651 -21.127 1.00 97.06 81 ALA A N 1
ATOM 591 C CA . ALA A 1 81 ? 3.807 6.985 -21.109 1.00 97.06 81 ALA A CA 1
ATOM 592 C C . ALA A 1 81 ? 2.495 7.027 -21.908 1.00 97.06 81 ALA A C 1
ATOM 594 O O . ALA A 1 81 ? 1.494 7.567 -21.436 1.00 97.06 81 ALA A O 1
ATOM 595 N N . ALA A 1 82 ? 2.476 6.378 -23.077 1.00 96.69 82 ALA A N 1
ATOM 596 C CA . ALA A 1 82 ? 1.288 6.219 -23.914 1.00 96.69 82 ALA A CA 1
ATOM 597 C C . ALA A 1 82 ? 0.256 5.227 -23.346 1.00 96.69 82 ALA A C 1
ATOM 599 O O . ALA A 1 82 ? -0.822 5.074 -23.918 1.00 96.69 82 ALA A O 1
ATOM 600 N N . ARG A 1 83 ? 0.568 4.547 -22.231 1.00 95.56 83 ARG A N 1
ATOM 601 C CA . ARG A 1 83 ? -0.243 3.462 -21.659 1.00 95.56 83 ARG A CA 1
ATOM 602 C C . ARG A 1 83 ? -0.584 2.420 -22.728 1.00 95.56 83 ARG A C 1
ATOM 604 O O . ARG A 1 83 ? -1.732 1.993 -22.846 1.00 95.56 83 ARG A O 1
ATOM 611 N N . ASP A 1 84 ? 0.414 1.997 -23.490 1.00 95.31 84 ASP A N 1
ATOM 612 C CA . ASP A 1 84 ? 0.253 1.027 -24.569 1.00 95.31 84 ASP A CA 1
ATOM 613 C C . ASP A 1 84 ? -0.153 -0.351 -24.022 1.00 95.31 84 ASP A C 1
ATOM 615 O O . ASP A 1 84 ? 0.579 -0.974 -23.250 1.00 95.31 84 ASP A O 1
ATOM 619 N N . LYS A 1 85 ? -1.327 -0.842 -24.432 1.00 93.56 85 LYS A N 1
ATOM 620 C CA . LYS A 1 85 ? -1.862 -2.143 -24.011 1.00 93.56 85 LYS A CA 1
ATOM 621 C C . LYS A 1 85 ? -1.002 -3.316 -24.491 1.00 93.56 85 LYS A C 1
ATOM 623 O O . LYS A 1 85 ? -1.035 -4.362 -23.854 1.00 93.56 85 LYS A O 1
ATOM 628 N N . ALA A 1 86 ? -0.210 -3.164 -25.554 1.00 94.50 86 ALA A N 1
ATOM 629 C CA . ALA A 1 86 ? 0.663 -4.234 -26.040 1.00 94.50 86 ALA A CA 1
ATOM 630 C C . ALA A 1 86 ? 1.694 -4.679 -24.985 1.00 94.50 86 ALA A C 1
ATOM 632 O O . ALA A 1 86 ? 2.078 -5.847 -24.959 1.00 94.50 86 ALA A O 1
ATOM 633 N N . LEU A 1 87 ? 2.077 -3.782 -24.066 1.00 95.19 87 LEU A N 1
ATOM 634 C CA . LEU A 1 87 ? 2.962 -4.108 -22.943 1.00 95.19 87 LEU A CA 1
ATOM 635 C C . LEU A 1 87 ? 2.355 -5.121 -21.973 1.00 95.19 87 LEU A C 1
ATOM 637 O O . LEU A 1 87 ? 3.097 -5.800 -21.265 1.00 95.19 87 LEU A O 1
ATOM 641 N N . ASP A 1 88 ? 1.023 -5.245 -21.941 1.00 92.94 88 ASP A N 1
ATOM 642 C CA . ASP A 1 88 ? 0.363 -6.196 -21.055 1.00 92.94 88 ASP A CA 1
ATOM 643 C C . ASP A 1 88 ? 0.810 -7.618 -21.359 1.00 92.94 88 ASP A C 1
ATOM 645 O O . ASP A 1 88 ? 0.894 -8.387 -20.414 1.00 92.94 88 ASP A O 1
ATOM 649 N N . THR A 1 89 ? 1.144 -7.951 -22.612 1.00 92.31 89 THR A N 1
ATOM 650 C CA . THR A 1 89 ? 1.548 -9.291 -23.077 1.00 92.31 89 THR A CA 1
ATOM 651 C C . THR A 1 89 ? 2.974 -9.362 -23.630 1.00 92.31 89 THR A C 1
ATOM 653 O O . THR A 1 89 ? 3.334 -10.362 -24.240 1.00 92.31 89 THR A O 1
ATOM 656 N N . ASP A 1 90 ? 3.788 -8.323 -23.441 1.00 96.06 90 ASP A N 1
ATOM 657 C CA . ASP A 1 90 ? 5.185 -8.307 -23.885 1.00 96.06 90 ASP A CA 1
ATOM 658 C C . ASP A 1 90 ? 6.061 -9.088 -22.893 1.00 96.06 90 ASP A C 1
ATOM 660 O O . ASP A 1 90 ? 6.371 -8.619 -21.794 1.00 96.06 90 ASP A O 1
ATOM 664 N N . ASP A 1 91 ? 6.438 -10.312 -23.261 1.00 96.06 91 ASP A N 1
ATOM 665 C CA . ASP A 1 91 ? 7.189 -11.204 -22.374 1.00 96.06 91 ASP A CA 1
ATOM 666 C C . ASP A 1 91 ? 8.617 -10.723 -22.098 1.00 96.06 91 ASP A C 1
ATOM 668 O O . ASP A 1 91 ? 9.128 -10.948 -20.997 1.00 96.06 91 ASP A O 1
ATOM 672 N N . VAL A 1 92 ? 9.236 -9.999 -23.036 1.00 96.94 92 VAL A N 1
ATOM 673 C CA . VAL A 1 92 ? 10.571 -9.416 -22.838 1.00 96.94 92 VAL A CA 1
ATOM 674 C C . VAL A 1 92 ? 10.492 -8.304 -21.800 1.00 96.94 92 VAL A C 1
ATOM 676 O O . VAL A 1 92 ? 11.275 -8.283 -20.850 1.00 96.94 92 VAL A O 1
ATOM 679 N N . PHE A 1 93 ? 9.496 -7.425 -21.916 1.00 97.06 93 PHE A N 1
ATOM 680 C CA . PHE A 1 93 ? 9.261 -6.368 -20.939 1.00 97.06 93 PHE A CA 1
ATOM 681 C C . PHE A 1 93 ? 8.982 -6.936 -19.543 1.00 97.06 93 PHE A C 1
ATOM 683 O O . PHE A 1 93 ? 9.603 -6.526 -18.562 1.00 97.06 93 PHE A O 1
ATOM 690 N N . ARG A 1 94 ? 8.092 -7.931 -19.447 1.00 96.44 94 ARG A N 1
ATOM 691 C CA . ARG A 1 94 ? 7.762 -8.600 -18.179 1.00 96.44 94 ARG A CA 1
ATOM 692 C C . ARG A 1 94 ? 8.985 -9.263 -17.546 1.00 96.44 94 ARG A C 1
ATOM 694 O O . ARG A 1 94 ? 9.129 -9.216 -16.327 1.00 96.44 94 ARG A O 1
ATOM 701 N N . ALA A 1 95 ? 9.860 -9.879 -18.342 1.00 96.25 95 ALA A N 1
ATOM 702 C CA . ALA A 1 95 ? 11.111 -10.447 -17.848 1.00 96.25 95 ALA A CA 1
ATOM 703 C C . ALA A 1 95 ? 12.054 -9.359 -17.308 1.00 96.25 95 ALA A C 1
ATOM 705 O O . ALA A 1 95 ? 12.559 -9.504 -16.198 1.00 96.25 95 ALA A O 1
ATOM 706 N N . CYS A 1 96 ? 12.213 -8.241 -18.029 1.00 97.06 96 CYS A N 1
ATOM 707 C CA . CYS A 1 96 ? 12.995 -7.092 -17.558 1.00 97.06 96 CYS A CA 1
ATOM 708 C C . CYS A 1 96 ? 12.463 -6.528 -16.232 1.00 97.06 96 CYS A C 1
ATOM 710 O O . CYS A 1 96 ? 13.258 -6.176 -15.369 1.00 97.06 96 CYS A O 1
ATOM 712 N N . LEU A 1 97 ? 11.140 -6.460 -16.042 1.00 97.19 97 LEU A N 1
ATOM 713 C CA . LEU A 1 97 ? 10.548 -6.024 -14.772 1.00 97.19 97 LEU A CA 1
ATOM 714 C C . LEU A 1 97 ? 10.891 -6.971 -13.615 1.00 97.19 97 LEU A C 1
ATOM 716 O O . LEU A 1 97 ? 11.275 -6.509 -12.546 1.00 97.19 97 LEU A O 1
ATOM 720 N N . ARG A 1 98 ? 10.791 -8.291 -13.818 1.00 96.06 98 ARG A N 1
ATOM 721 C CA . ARG A 1 98 ? 11.143 -9.269 -12.772 1.00 96.06 98 ARG A CA 1
ATOM 722 C C . ARG A 1 98 ? 12.612 -9.172 -12.377 1.00 96.06 98 ARG A C 1
ATOM 724 O O . ARG A 1 98 ? 12.931 -9.205 -11.195 1.00 96.06 98 ARG A O 1
ATOM 731 N N . GLU A 1 99 ? 13.488 -9.034 -13.366 1.00 96.25 99 GLU A N 1
ATOM 732 C CA . GLU A 1 99 ? 14.923 -8.871 -13.144 1.00 96.25 99 GLU A CA 1
ATOM 733 C C . GLU A 1 99 ? 15.234 -7.562 -12.420 1.00 96.25 99 GLU A C 1
ATOM 735 O O . GLU A 1 99 ? 15.967 -7.565 -11.434 1.00 96.25 99 GLU A O 1
ATOM 740 N N . ALA A 1 100 ? 14.598 -6.464 -12.833 1.00 96.88 100 ALA A N 1
ATOM 741 C CA . ALA A 1 100 ? 14.728 -5.192 -12.144 1.00 96.88 100 ALA A CA 1
ATOM 742 C C . ALA A 1 100 ? 14.253 -5.297 -10.691 1.00 96.88 100 ALA A C 1
ATOM 744 O O . ALA A 1 100 ? 14.903 -4.751 -9.819 1.00 96.88 100 ALA A O 1
ATOM 745 N N . GLY A 1 101 ? 13.191 -6.044 -10.380 1.00 94.06 101 GLY A N 1
ATOM 746 C CA . GLY A 1 101 ? 12.750 -6.251 -8.994 1.00 94.06 101 GLY A CA 1
ATOM 747 C C . GLY A 1 101 ? 13.787 -6.925 -8.080 1.00 94.06 101 GLY A C 1
ATOM 748 O O . GLY A 1 101 ? 13.715 -6.777 -6.858 1.00 94.06 101 GLY A O 1
ATOM 749 N N . ALA A 1 102 ? 14.768 -7.638 -8.645 1.00 92.75 102 ALA A N 1
ATOM 750 C CA . ALA A 1 102 ? 15.881 -8.201 -7.886 1.00 92.75 102 ALA A CA 1
ATOM 751 C C . ALA A 1 102 ? 16.977 -7.166 -7.568 1.00 92.75 102 ALA A C 1
ATOM 753 O O . ALA A 1 102 ? 17.691 -7.356 -6.580 1.00 92.75 102 ALA A O 1
ATOM 754 N N . ASP A 1 103 ? 17.074 -6.084 -8.348 1.00 95.88 103 ASP A N 1
ATOM 755 C CA . ASP A 1 103 ? 18.035 -4.990 -8.181 1.00 95.88 103 ASP A CA 1
ATOM 756 C C . ASP A 1 103 ? 17.733 -4.177 -6.903 1.00 95.88 103 ASP A C 1
ATOM 758 O O . ASP A 1 103 ? 16.626 -3.642 -6.772 1.00 95.88 103 ASP A O 1
ATOM 762 N N . PRO A 1 104 ? 18.690 -4.034 -5.964 1.00 95.06 104 PRO A N 1
ATOM 763 C CA . PRO A 1 104 ? 18.540 -3.161 -4.800 1.00 95.06 104 PRO A CA 1
ATOM 764 C C . PRO A 1 104 ? 18.097 -1.732 -5.148 1.00 95.06 104 PRO A C 1
ATOM 766 O O . PRO A 1 104 ? 17.237 -1.189 -4.458 1.00 95.06 104 PRO A O 1
ATOM 769 N N . VAL A 1 105 ? 18.577 -1.159 -6.260 1.00 97.38 105 VAL A N 1
ATOM 770 C CA . VAL A 1 105 ? 18.184 0.193 -6.698 1.00 97.38 105 VAL A CA 1
ATOM 771 C C . VAL A 1 105 ? 16.690 0.253 -7.021 1.00 97.38 105 VAL A C 1
ATOM 773 O O . VAL A 1 105 ? 16.008 1.216 -6.675 1.00 97.38 105 VAL A O 1
ATOM 776 N N . MET A 1 106 ? 16.131 -0.792 -7.637 1.00 97.06 106 MET A N 1
ATOM 777 C CA . MET A 1 106 ? 14.689 -0.865 -7.894 1.00 97.06 106 MET A CA 1
ATOM 778 C C . MET A 1 106 ? 13.891 -0.984 -6.597 1.00 97.06 106 MET A C 1
ATOM 780 O O . MET A 1 106 ? 12.787 -0.444 -6.520 1.00 97.06 106 MET A O 1
ATOM 784 N N . ARG A 1 107 ? 14.418 -1.677 -5.580 1.00 94.81 107 ARG A N 1
ATOM 785 C CA . ARG A 1 107 ? 13.750 -1.786 -4.274 1.00 94.81 107 ARG A CA 1
ATOM 786 C C . ARG A 1 107 ? 13.646 -0.419 -3.610 1.00 94.81 107 ARG A C 1
ATOM 788 O O . ARG A 1 107 ? 12.540 -0.009 -3.261 1.00 94.81 107 ARG A O 1
ATOM 795 N N . ASP A 1 108 ? 14.752 0.318 -3.569 1.00 95.19 108 ASP A N 1
ATOM 796 C CA . ASP A 1 108 ? 14.798 1.678 -3.025 1.00 95.19 108 ASP A CA 1
ATOM 797 C C . ASP A 1 108 ? 13.868 2.626 -3.794 1.00 95.19 108 ASP A C 1
ATOM 799 O O . ASP A 1 108 ? 13.106 3.396 -3.200 1.00 95.19 108 ASP A O 1
ATOM 803 N N . VAL A 1 109 ? 13.868 2.536 -5.128 1.00 97.12 109 VAL A N 1
ATOM 804 C CA . VAL A 1 109 ? 12.986 3.339 -5.983 1.00 97.12 109 VAL A CA 1
ATOM 805 C C . VAL A 1 109 ? 11.515 3.000 -5.739 1.00 97.12 109 VAL A C 1
ATOM 807 O O . VAL A 1 109 ? 10.698 3.916 -5.632 1.00 97.12 109 VAL A O 1
ATOM 810 N N . GLN A 1 110 ? 11.154 1.719 -5.620 1.00 95.50 110 GLN A N 1
ATOM 811 C CA . GLN A 1 110 ? 9.786 1.316 -5.291 1.00 95.50 110 GLN A CA 1
ATOM 812 C C . GLN A 1 110 ? 9.367 1.815 -3.911 1.00 95.50 110 GLN A C 1
ATOM 814 O O . GLN A 1 110 ? 8.284 2.391 -3.788 1.00 95.50 110 GLN A O 1
ATOM 819 N N . ASP A 1 111 ? 10.208 1.652 -2.892 1.00 93.88 111 ASP A N 1
ATOM 820 C CA . ASP A 1 111 ? 9.889 2.094 -1.535 1.00 93.88 111 ASP A CA 1
ATOM 821 C C . ASP A 1 111 ? 9.684 3.608 -1.483 1.00 93.88 111 ASP A C 1
ATOM 823 O O . ASP A 1 111 ? 8.638 4.066 -1.017 1.00 93.88 111 ASP A O 1
ATOM 827 N N . ALA A 1 112 ? 10.586 4.392 -2.079 1.00 95.12 112 ALA A N 1
ATOM 828 C CA . ALA A 1 112 ? 10.430 5.842 -2.182 1.00 95.12 112 ALA A CA 1
ATOM 829 C C . ALA A 1 112 ? 9.179 6.246 -2.989 1.00 95.12 112 ALA A C 1
ATOM 831 O O . ALA A 1 112 ? 8.488 7.219 -2.660 1.00 95.12 112 ALA A O 1
ATOM 832 N N . PHE A 1 113 ? 8.862 5.505 -4.053 1.00 95.06 113 PHE A N 1
ATOM 833 C CA . PHE A 1 113 ? 7.703 5.761 -4.902 1.00 95.06 113 PHE A CA 1
ATOM 834 C C . PHE A 1 113 ? 6.382 5.538 -4.159 1.00 95.06 113 PHE A C 1
ATOM 836 O O . PHE A 1 113 ? 5.525 6.431 -4.144 1.00 95.06 113 PHE A O 1
ATOM 843 N N . PHE A 1 114 ? 6.213 4.372 -3.531 1.00 92.56 114 PHE A N 1
ATOM 844 C CA . PHE A 1 114 ? 5.008 4.043 -2.771 1.00 92.56 114 PHE A CA 1
ATOM 845 C C . PHE A 1 114 ? 4.902 4.879 -1.495 1.00 92.56 114 PHE A C 1
ATOM 847 O O . PHE A 1 114 ? 3.793 5.269 -1.114 1.00 92.56 114 PHE A O 1
ATOM 854 N N . ASP A 1 115 ? 6.032 5.252 -0.892 1.00 94.31 115 ASP A N 1
ATOM 855 C CA . ASP A 1 115 ? 6.035 6.179 0.230 1.00 94.31 115 ASP A CA 1
ATOM 856 C C . ASP A 1 115 ? 5.460 7.538 -0.163 1.00 94.31 115 ASP A C 1
ATOM 858 O O . ASP A 1 115 ? 4.576 8.076 0.507 1.00 94.31 115 ASP A O 1
ATOM 862 N N . ARG A 1 116 ? 5.921 8.089 -1.287 1.00 94.88 116 ARG A N 1
ATOM 863 C CA . ARG A 1 116 ? 5.456 9.388 -1.775 1.00 94.88 116 ARG A CA 1
ATOM 864 C C . ARG A 1 116 ? 3.978 9.364 -2.161 1.00 94.88 116 ARG A C 1
ATOM 866 O O . ARG A 1 116 ? 3.265 10.325 -1.872 1.00 94.88 116 ARG A O 1
ATOM 873 N N . LEU A 1 117 ? 3.533 8.313 -2.850 1.00 92.19 117 LEU A N 1
ATOM 874 C CA . LEU A 1 117 ? 2.176 8.251 -3.398 1.00 92.19 117 LEU A CA 1
ATOM 875 C C . LEU A 1 117 ? 1.112 7.807 -2.395 1.00 92.19 117 LEU A C 1
ATOM 877 O O . LEU A 1 117 ? -0.033 8.229 -2.536 1.00 92.19 117 LEU A O 1
ATOM 881 N N . TYR A 1 118 ? 1.465 6.986 -1.406 1.00 93.56 118 TYR A N 1
ATOM 882 C CA . TYR A 1 118 ? 0.477 6.359 -0.527 1.00 93.56 118 TYR A CA 1
ATOM 883 C C . TYR A 1 118 ? 0.783 6.567 0.950 1.00 93.56 118 TYR A C 1
ATOM 885 O O . TYR A 1 118 ? -0.086 7.061 1.667 1.00 93.56 118 TYR A O 1
ATOM 893 N N . TRP A 1 119 ? 2.005 6.263 1.407 1.00 95.44 119 TRP A N 1
ATOM 894 C CA . TRP A 1 119 ? 2.344 6.384 2.831 1.00 95.44 119 TRP A CA 1
ATOM 895 C C . TRP A 1 119 ? 2.221 7.826 3.315 1.00 95.44 119 TRP A C 1
ATOM 897 O O . TRP A 1 119 ? 1.435 8.115 4.208 1.00 95.44 119 TRP A O 1
ATOM 907 N N . ALA A 1 120 ? 2.948 8.758 2.698 1.00 96.19 120 ALA A N 1
ATOM 908 C CA . ALA A 1 120 ? 2.994 10.138 3.159 1.00 96.19 120 ALA A CA 1
ATOM 909 C C . ALA A 1 120 ? 1.610 10.822 3.115 1.00 96.19 120 ALA A C 1
ATOM 911 O O . ALA A 1 120 ? 1.268 11.506 4.083 1.00 96.19 120 ALA A O 1
ATOM 912 N N . PRO A 1 121 ? 0.775 10.645 2.068 1.00 96.81 121 PRO A N 1
ATOM 913 C CA . PRO A 1 121 ? -0.615 11.097 2.098 1.00 96.81 121 PRO A CA 1
ATOM 914 C C . PRO A 1 121 ? -1.447 10.467 3.222 1.00 96.81 121 PRO A C 1
ATOM 916 O O . PRO A 1 121 ? -2.131 11.204 3.931 1.00 96.81 121 PRO A O 1
ATOM 919 N N . ALA A 1 122 ? -1.355 9.149 3.427 1.00 97.56 122 ALA A N 1
ATOM 920 C CA . ALA A 1 122 ? -2.091 8.454 4.482 1.00 97.56 122 ALA A CA 1
ATOM 921 C C . ALA A 1 122 ? -1.670 8.918 5.883 1.00 97.56 122 ALA A C 1
ATOM 923 O O . ALA A 1 122 ? -2.524 9.229 6.708 1.00 97.56 122 ALA A O 1
ATOM 924 N N . SER A 1 123 ? -0.367 9.040 6.147 1.00 97.06 123 SER A N 1
ATOM 925 C CA . SER A 1 123 ? 0.151 9.514 7.434 1.00 97.06 123 SER A CA 1
ATOM 926 C C . SER A 1 123 ? -0.256 10.957 7.722 1.00 97.06 123 SER A C 1
ATOM 928 O O . SER A 1 123 ? -0.621 11.270 8.853 1.00 97.06 123 SER A O 1
ATOM 930 N N . ARG A 1 124 ? -0.240 11.844 6.714 1.00 96.94 124 ARG A N 1
ATOM 931 C CA . ARG A 1 124 ? -0.727 13.225 6.879 1.00 96.94 124 ARG A CA 1
ATOM 932 C C . ARG A 1 124 ? -2.218 13.268 7.183 1.00 96.94 124 ARG A C 1
ATOM 934 O O . ARG A 1 124 ? -2.635 14.058 8.022 1.00 96.94 124 ARG A O 1
ATOM 941 N N . GLU A 1 125 ? -3.012 12.435 6.521 1.00 97.75 125 GLU A N 1
ATOM 942 C CA . GLU A 1 125 ? -4.454 12.370 6.764 1.00 97.75 125 GLU A CA 1
ATOM 943 C C . GLU A 1 125 ? -4.774 11.789 8.146 1.00 97.75 125 GLU A C 1
ATOM 945 O O . GLU A 1 125 ? -5.618 12.335 8.853 1.00 97.7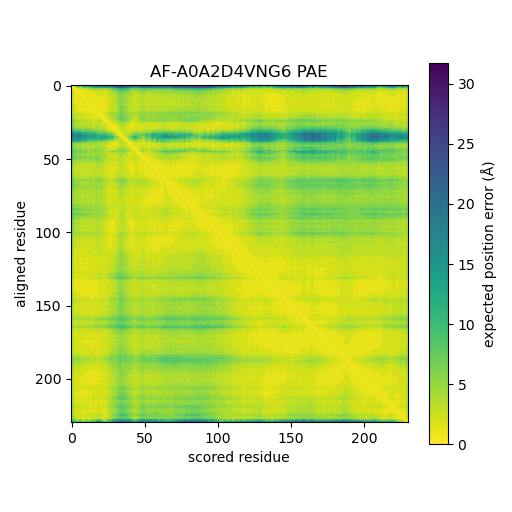5 125 GLU A O 1
ATOM 950 N N . ALA A 1 126 ? -4.057 10.745 8.571 1.00 98.06 126 ALA A N 1
ATOM 951 C CA . ALA A 1 126 ? -4.162 10.201 9.920 1.00 98.06 126 ALA A CA 1
ATOM 952 C C . ALA A 1 126 ? -3.840 11.275 10.973 1.00 98.06 126 ALA A C 1
ATOM 954 O O . ALA A 1 126 ? -4.634 11.505 11.884 1.00 98.06 126 ALA A O 1
ATOM 955 N N . ALA A 1 127 ? -2.738 12.010 10.789 1.00 96.81 127 ALA A N 1
ATOM 956 C CA . ALA A 1 127 ? -2.363 13.117 11.666 1.00 96.81 127 ALA A CA 1
ATOM 957 C C . ALA A 1 127 ? -3.421 14.234 11.682 1.00 96.81 127 ALA A C 1
ATOM 959 O O . ALA A 1 127 ? -3.784 14.716 12.752 1.00 96.81 127 ALA A O 1
ATOM 960 N N . ARG A 1 128 ? -3.972 14.609 10.518 1.00 97.06 128 ARG A N 1
ATOM 961 C CA . ARG A 1 128 ? -5.041 15.619 10.403 1.00 97.06 128 ARG A CA 1
ATOM 962 C C . ARG A 1 128 ? -6.294 15.231 11.192 1.00 97.06 128 ARG A C 1
ATOM 964 O O . ARG A 1 128 ? -6.992 16.104 11.698 1.00 97.06 128 ARG A O 1
ATOM 971 N N . LEU A 1 129 ? -6.588 13.937 11.273 1.00 97.19 129 LEU A N 1
ATOM 972 C CA . LEU A 1 129 ? -7.726 13.389 12.007 1.00 97.19 129 LEU A CA 1
ATOM 973 C C . LEU A 1 129 ? -7.424 13.092 13.485 1.00 97.19 129 LEU A C 1
ATOM 975 O O . LEU A 1 129 ? -8.329 12.669 14.198 1.00 97.19 129 LEU A O 1
ATOM 979 N N . GLY A 1 130 ? -6.190 13.298 13.956 1.00 97.06 130 GLY A N 1
ATOM 980 C CA . GLY A 1 130 ? -5.785 12.957 15.325 1.00 97.06 130 GLY A CA 1
ATOM 981 C C . GLY A 1 130 ? -5.639 11.450 15.573 1.00 97.06 130 GLY A C 1
ATOM 982 O O . GLY A 1 130 ? -5.754 10.992 16.707 1.00 97.06 130 GLY A O 1
ATOM 983 N N . LEU A 1 131 ? -5.411 10.661 14.520 1.00 97.62 131 LEU A N 1
ATOM 984 C CA . LEU A 1 131 ? -5.209 9.215 14.595 1.00 97.62 131 LEU A CA 1
ATOM 985 C C . LEU A 1 131 ? -3.719 8.909 14.799 1.00 97.62 131 LEU A C 1
ATOM 987 O O . LEU A 1 131 ? -2.966 8.788 13.834 1.00 97.62 131 LEU A O 1
ATOM 991 N N . GLU A 1 132 ? -3.289 8.814 16.058 1.00 94.94 132 GLU A N 1
ATOM 992 C CA . GLU A 1 132 ? -1.859 8.706 16.397 1.00 94.94 132 GLU A CA 1
ATOM 993 C C . GLU A 1 132 ? -1.354 7.273 16.620 1.00 94.94 132 GLU A C 1
ATOM 995 O O . GLU A 1 132 ? -0.159 7.015 16.479 1.00 94.94 132 GLU A O 1
ATOM 1000 N N . ASP A 1 133 ? -2.240 6.335 16.968 1.00 98.06 133 ASP A N 1
ATOM 1001 C CA . ASP A 1 133 ? -1.866 4.932 17.166 1.00 98.06 133 ASP A CA 1
ATOM 1002 C C . ASP A 1 133 ? -1.383 4.302 15.849 1.00 98.06 133 ASP A C 1
ATOM 1004 O O . ASP A 1 133 ? -1.982 4.506 14.788 1.00 98.06 133 ASP A O 1
ATOM 1008 N N . ALA A 1 134 ? -0.341 3.470 15.917 1.00 98.31 134 ALA A N 1
ATOM 1009 C CA . ALA A 1 134 ? 0.247 2.816 14.747 1.00 98.31 134 ALA A CA 1
ATOM 1010 C C . ALA A 1 134 ? -0.767 1.966 13.971 1.00 98.31 134 ALA A C 1
ATOM 1012 O O . ALA A 1 134 ? -0.785 2.006 12.741 1.00 98.31 134 ALA A O 1
ATOM 1013 N N . LEU A 1 135 ? -1.665 1.270 14.674 1.00 98.69 135 LEU A N 1
ATOM 1014 C CA . LEU A 1 135 ? -2.751 0.512 14.051 1.00 98.69 135 LEU A CA 1
ATOM 1015 C C . LEU A 1 135 ? -3.764 1.419 13.329 1.00 98.69 135 LEU A C 1
ATOM 1017 O O . LEU A 1 135 ? -4.253 1.075 12.249 1.00 98.69 135 LEU A O 1
ATOM 1021 N N . SER A 1 136 ? -4.050 2.603 13.877 1.00 98.50 136 SER A N 1
ATOM 1022 C CA . SER A 1 136 ? -4.930 3.583 13.230 1.00 98.50 136 SER A CA 1
ATOM 1023 C C . SER A 1 136 ? -4.296 4.131 11.953 1.00 98.50 136 SER A C 1
ATOM 1025 O O . SER A 1 136 ? -4.949 4.181 10.912 1.00 98.50 136 SER A O 1
ATOM 1027 N N . VAL A 1 137 ? -3.001 4.461 11.981 1.00 98.50 137 VAL A N 1
ATOM 1028 C CA . VAL A 1 137 ? -2.276 4.892 10.776 1.00 98.50 137 VAL A CA 1
ATOM 1029 C C . VAL A 1 137 ? -2.188 3.763 9.744 1.00 98.50 137 VAL A C 1
ATOM 1031 O O . VAL A 1 137 ? -2.402 4.016 8.560 1.00 98.50 137 VAL A O 1
ATOM 1034 N N . ALA A 1 138 ? -1.948 2.515 10.165 1.00 98.50 138 ALA A N 1
ATOM 1035 C CA . ALA A 1 138 ? -1.955 1.350 9.276 1.00 98.50 138 ALA A CA 1
ATOM 1036 C C . ALA A 1 138 ? -3.323 1.144 8.604 1.00 98.50 138 ALA A C 1
ATOM 1038 O O . ALA A 1 138 ? -3.384 0.847 7.413 1.00 98.50 138 ALA A O 1
ATOM 1039 N N . THR A 1 139 ? -4.418 1.380 9.333 1.00 98.69 139 THR A N 1
ATOM 1040 C CA . THR A 1 139 ? -5.791 1.320 8.802 1.00 98.69 139 THR A CA 1
ATOM 1041 C C . THR A 1 139 ? -6.030 2.371 7.714 1.00 98.69 139 THR A C 1
ATOM 1043 O O . THR A 1 139 ? -6.599 2.069 6.658 1.00 98.69 139 THR A O 1
ATOM 1046 N N . VAL A 1 140 ? -5.570 3.605 7.943 1.00 98.56 140 VAL A N 1
ATOM 1047 C CA . VAL A 1 140 ? -5.630 4.683 6.943 1.00 98.56 140 VAL A CA 1
ATOM 1048 C C . VAL A 1 140 ? -4.772 4.309 5.733 1.00 98.56 140 VAL A C 1
ATOM 1050 O O . VAL A 1 140 ? -5.232 4.415 4.600 1.00 98.56 140 VAL A O 1
ATOM 1053 N N . TYR A 1 141 ? -3.554 3.813 5.957 1.00 98.12 141 TYR A N 1
ATOM 1054 C CA . TYR A 1 141 ? -2.626 3.430 4.896 1.00 98.12 141 TYR A CA 1
ATOM 1055 C C . TYR A 1 141 ? -3.158 2.294 4.008 1.00 98.12 141 TYR A C 1
ATOM 1057 O O . TYR A 1 141 ? -3.206 2.474 2.789 1.00 98.12 141 TYR A O 1
ATOM 1065 N N . ASP A 1 142 ? -3.654 1.188 4.582 1.00 97.81 142 ASP A N 1
ATOM 1066 C CA . ASP A 1 142 ? -4.327 0.120 3.817 1.00 97.81 142 ASP A CA 1
ATOM 1067 C C . ASP A 1 142 ? -5.488 0.688 2.995 1.00 97.81 142 ASP A C 1
ATOM 1069 O O . ASP A 1 142 ? -5.652 0.360 1.826 1.00 97.81 142 ASP A O 1
ATOM 1073 N N . SER A 1 143 ? -6.254 1.621 3.558 1.00 97.50 143 SER A N 1
ATOM 1074 C CA . SER A 1 143 ? -7.393 2.228 2.866 1.00 97.50 143 SER A CA 1
ATOM 1075 C C . SER A 1 143 ? -7.005 3.193 1.744 1.00 97.50 143 SER A C 1
ATOM 1077 O O . SER A 1 143 ? -7.805 3.415 0.834 1.00 97.50 143 SER A O 1
ATOM 1079 N N . PHE A 1 144 ? -5.805 3.775 1.780 1.00 95.88 144 PHE A N 1
ATOM 1080 C CA . PHE A 1 144 ? -5.250 4.539 0.660 1.00 95.88 144 PHE A CA 1
ATOM 1081 C C . PHE A 1 144 ? -4.769 3.611 -0.457 1.00 95.88 144 PHE A C 1
ATOM 1083 O O . PHE A 1 144 ? -5.013 3.903 -1.626 1.00 95.88 144 PHE A O 1
ATOM 1090 N N . ILE A 1 145 ? -4.134 2.494 -0.098 1.00 92.81 145 ILE A N 1
ATOM 1091 C CA . ILE A 1 145 ? -3.651 1.478 -1.044 1.00 92.81 145 ILE A CA 1
ATOM 1092 C C . ILE A 1 145 ? -4.831 0.778 -1.727 1.00 92.81 145 ILE A C 1
ATOM 1094 O O . ILE A 1 145 ? -4.951 0.790 -2.948 1.00 92.81 145 ILE A O 1
ATOM 1098 N N . HIS A 1 146 ? -5.758 0.246 -0.935 1.00 93.00 146 HIS A N 1
ATOM 1099 C CA . HIS A 1 146 ? -6.938 -0.476 -1.402 1.00 93.00 146 HIS A CA 1
ATOM 1100 C C . HIS A 1 146 ? -8.039 0.467 -1.931 1.00 93.00 146 HIS A C 1
ATOM 1102 O O . HIS A 1 146 ? -8.962 0.046 -2.627 1.00 93.00 146 HIS A O 1
ATOM 1108 N N . GLY A 1 147 ? -7.957 1.762 -1.614 1.00 92.62 147 GLY A N 1
ATOM 1109 C CA . GLY A 1 147 ? -8.852 2.805 -2.112 1.00 92.62 147 GLY A CA 1
ATOM 1110 C C . GLY A 1 147 ? -10.132 2.997 -1.290 1.00 92.62 147 GLY A C 1
ATOM 1111 O O . GLY A 1 147 ? -10.369 2.359 -0.265 1.00 92.62 147 GLY A O 1
ATOM 1112 N N . SER A 1 148 ? -10.999 3.910 -1.740 1.00 94.38 148 SER A N 1
ATOM 1113 C CA . SER A 1 148 ? -12.268 4.276 -1.074 1.00 94.38 148 SER A CA 1
ATOM 1114 C C . SER A 1 148 ? -12.133 4.862 0.342 1.00 94.38 148 SER A C 1
ATOM 1116 O O . SER A 1 148 ? -13.117 4.905 1.080 1.00 94.38 148 SER A O 1
ATOM 1118 N N . TRP A 1 149 ? -10.945 5.360 0.716 1.00 97.56 149 TRP A N 1
ATOM 1119 C CA . TRP A 1 149 ? -10.712 6.017 2.007 1.00 97.56 149 TRP A CA 1
ATOM 1120 C C . TRP A 1 149 ? -11.739 7.117 2.308 1.00 97.56 149 TRP A C 1
ATOM 1122 O O . TRP A 1 149 ? -12.446 7.008 3.303 1.00 97.56 149 TRP A O 1
ATOM 1132 N N . ALA A 1 150 ? -11.852 8.131 1.439 1.00 97.81 150 ALA A N 1
ATOM 1133 C CA . ALA A 1 150 ? -12.699 9.302 1.683 1.00 97.81 150 ALA A CA 1
ATOM 1134 C C . ALA A 1 150 ? -14.160 8.907 1.942 1.00 97.81 150 ALA A C 1
ATOM 1136 O O . ALA A 1 150 ? -14.720 9.257 2.973 1.00 97.81 150 ALA A O 1
ATOM 1137 N N . ARG A 1 151 ? -14.727 8.067 1.066 1.00 97.81 151 ARG A N 1
ATOM 1138 C CA . ARG A 1 151 ? -16.099 7.568 1.211 1.00 97.81 151 ARG A CA 1
ATOM 1139 C C . ARG A 1 151 ? -16.309 6.847 2.543 1.00 97.81 151 ARG A C 1
ATOM 1141 O O . ARG A 1 151 ? -17.281 7.119 3.232 1.00 97.81 151 ARG A O 1
ATOM 1148 N N . MET A 1 152 ? -15.421 5.920 2.905 1.00 98.44 152 MET A N 1
ATOM 1149 C CA . MET A 1 152 ? -15.567 5.156 4.150 1.00 98.44 152 MET A CA 1
ATOM 1150 C C . MET A 1 152 ? -15.324 6.015 5.392 1.00 98.44 152 MET A C 1
ATOM 1152 O O . MET A 1 152 ? -16.001 5.819 6.396 1.00 98.44 152 MET A O 1
ATOM 1156 N N . ARG A 1 153 ? -14.411 6.991 5.328 1.00 98.56 153 ARG A N 1
ATOM 1157 C CA . ARG A 1 153 ? -14.165 7.959 6.405 1.00 98.56 153 ARG A CA 1
ATOM 1158 C C . ARG A 1 153 ? -15.422 8.781 6.672 1.00 98.56 153 ARG A C 1
ATOM 1160 O O . ARG A 1 153 ? -15.796 8.945 7.831 1.00 98.56 153 ARG A O 1
ATOM 1167 N N . ASP A 1 154 ? -16.060 9.262 5.610 1.00 98.50 154 ASP A N 1
ATOM 1168 C CA . ASP A 1 154 ? -17.252 10.104 5.699 1.00 98.50 154 ASP A CA 1
ATOM 1169 C C . ASP A 1 154 ? -18.438 9.291 6.233 1.00 98.50 154 ASP A C 1
ATOM 1171 O O . ASP A 1 154 ? -18.987 9.658 7.266 1.00 98.50 154 ASP A O 1
ATOM 1175 N N . CYS A 1 155 ? -18.718 8.106 5.669 1.00 98.25 155 CYS A N 1
ATOM 1176 C CA . CYS A 1 155 ? -19.759 7.210 6.193 1.00 98.25 155 CYS A CA 1
ATOM 1177 C C . CYS A 1 155 ? -19.535 6.832 7.669 1.00 98.25 155 CYS A C 1
ATOM 1179 O O . CYS A 1 155 ? -20.485 6.767 8.445 1.00 98.25 155 CYS A O 1
ATOM 1181 N N . THR A 1 156 ? -18.284 6.583 8.070 1.00 98.56 156 THR A N 1
ATOM 1182 C CA . THR A 1 156 ? -17.958 6.277 9.474 1.00 98.56 156 THR A CA 1
ATOM 1183 C C . THR A 1 156 ? -18.232 7.483 10.362 1.00 98.56 156 THR A C 1
ATOM 1185 O O . THR A 1 156 ? -18.823 7.342 11.428 1.00 98.56 156 THR A O 1
ATOM 1188 N N . SER A 1 157 ? -17.822 8.673 9.919 1.00 98.00 157 SER A N 1
ATOM 1189 C CA . SER A 1 157 ? -17.964 9.894 10.711 1.00 98.00 157 SER A CA 1
ATOM 1190 C C . SER A 1 157 ? -19.418 10.345 10.839 1.00 98.00 157 SER A C 1
ATOM 1192 O O . SER A 1 157 ? -19.803 10.864 11.882 1.00 98.00 157 SER A O 1
ATOM 1194 N N . GLU A 1 158 ? -20.233 10.103 9.813 1.00 97.81 158 GLU A N 1
ATOM 1195 C CA . GLU A 1 158 ? -21.682 10.310 9.851 1.00 97.81 158 GLU A CA 1
ATOM 1196 C C . GLU A 1 158 ? -22.372 9.365 10.844 1.00 97.81 158 GLU A C 1
ATOM 1198 O O . GLU A 1 158 ? -23.271 9.787 11.567 1.00 97.81 158 GLU A O 1
ATOM 1203 N N . ALA A 1 159 ? -21.950 8.098 10.907 1.00 96.50 159 ALA A N 1
ATOM 1204 C CA . ALA A 1 159 ? -22.596 7.087 11.743 1.00 96.50 159 ALA A CA 1
ATOM 1205 C C . ALA A 1 159 ? -22.128 7.091 13.211 1.00 96.50 159 ALA A C 1
ATOM 1207 O O . ALA A 1 159 ? -22.935 6.866 14.109 1.00 96.50 159 ALA A O 1
ATOM 1208 N N . ALA A 1 160 ? -20.833 7.313 13.459 1.00 96.56 160 ALA A N 1
ATOM 1209 C CA . ALA A 1 160 ? -20.203 7.158 14.777 1.00 96.56 160 ALA A CA 1
ATOM 1210 C C . ALA A 1 160 ? -19.647 8.472 15.363 1.00 96.56 160 ALA A C 1
ATOM 1212 O O . ALA A 1 160 ? -19.170 8.496 16.498 1.00 96.56 160 ALA A O 1
ATOM 1213 N N . GLY A 1 161 ? -19.705 9.574 14.610 1.00 97.25 161 GLY A N 1
ATOM 1214 C CA . GLY A 1 161 ? -19.055 10.836 14.959 1.00 97.25 161 GLY A CA 1
ATOM 1215 C C . GLY A 1 161 ? -17.595 10.900 14.499 1.00 97.25 161 GLY A C 1
ATOM 1216 O O . GLY A 1 161 ? -17.055 9.979 13.897 1.00 97.25 161 GLY A O 1
ATOM 1217 N N . THR A 1 162 ? -16.930 12.021 14.767 1.00 97.88 162 THR A N 1
ATOM 1218 C CA . THR A 1 162 ? -15.526 12.241 14.374 1.00 97.88 162 THR A CA 1
ATOM 1219 C C . THR A 1 162 ? -14.551 11.643 15.399 1.00 97.88 162 THR A C 1
ATOM 1221 O O . THR A 1 162 ? -14.938 11.454 16.556 1.00 97.88 162 THR A O 1
ATOM 1224 N N . PRO A 1 163 ? -13.266 11.424 15.053 1.00 97.75 163 PRO A N 1
ATOM 1225 C CA . PRO A 1 163 ? -12.258 11.010 16.035 1.00 97.75 163 PRO A CA 1
ATOM 1226 C C . PRO A 1 163 ? -12.165 11.949 17.246 1.00 97.75 163 PRO A C 1
ATOM 1228 O O . PRO A 1 163 ? -11.932 11.493 18.361 1.00 97.75 163 PRO A O 1
ATOM 1231 N N . ALA A 1 164 ? -12.397 13.251 17.047 1.00 96.44 164 ALA A N 1
ATOM 1232 C CA . ALA A 1 164 ? -12.389 14.242 18.120 1.00 96.44 164 ALA A CA 1
ATOM 1233 C C . ALA A 1 164 ? -13.573 14.092 19.092 1.00 96.44 164 ALA A C 1
ATOM 1235 O O . ALA A 1 164 ? -13.445 14.453 20.257 1.00 96.44 164 ALA A O 1
ATOM 1236 N N . SER A 1 165 ? -14.716 13.569 18.632 1.00 96.56 165 SER A N 1
ATOM 1237 C CA . SER A 1 165 ? -15.915 13.419 19.465 1.00 96.56 165 SER A CA 1
ATOM 1238 C C . SER A 1 165 ? -16.021 12.053 20.140 1.00 96.56 165 SER A C 1
ATOM 1240 O O . SER A 1 165 ? -16.460 11.986 21.281 1.00 96.56 165 SER A O 1
ATOM 1242 N N . CYS A 1 166 ? -15.647 10.968 19.452 1.00 96.25 166 CYS A N 1
ATOM 1243 C CA . CYS A 1 166 ? -15.771 9.599 19.979 1.00 96.25 166 CYS A CA 1
ATOM 1244 C C . CYS A 1 166 ? -14.437 8.977 20.426 1.00 96.25 166 CYS A C 1
ATOM 1246 O O . CYS A 1 166 ? -14.431 7.915 21.041 1.00 96.25 166 CYS A O 1
ATOM 1248 N N . GLY A 1 167 ? -13.310 9.646 20.167 1.00 97.94 167 GLY A N 1
ATOM 1249 C CA . GLY A 1 167 ? -11.969 9.136 20.436 1.00 97.94 167 GLY A CA 1
ATOM 1250 C C . GLY A 1 167 ? -11.383 8.366 19.249 1.00 97.94 167 GLY A C 1
ATOM 1251 O O . GLY A 1 167 ? -12.077 7.645 18.535 1.00 97.94 167 GLY A O 1
ATOM 1252 N N . ALA A 1 168 ? -10.069 8.499 19.045 1.00 97.62 168 ALA A N 1
ATOM 1253 C CA . ALA A 1 168 ? -9.372 7.950 17.879 1.00 97.62 168 ALA A CA 1
ATOM 1254 C C . ALA A 1 168 ? -9.513 6.424 17.733 1.00 97.62 168 ALA A C 1
ATOM 1256 O O . ALA A 1 168 ? -9.752 5.934 16.633 1.00 97.62 168 ALA A O 1
ATOM 1257 N N . ARG A 1 169 ? -9.393 5.670 18.833 1.00 98.44 169 ARG A N 1
ATOM 1258 C CA . ARG A 1 169 ? -9.474 4.198 18.814 1.00 98.44 169 ARG A CA 1
ATOM 1259 C C . ARG A 1 169 ? -10.876 3.693 18.489 1.00 98.44 169 ARG A C 1
ATOM 1261 O O . ARG A 1 169 ? -11.022 2.853 17.603 1.00 98.44 169 ARG A O 1
ATOM 1268 N N . GLU A 1 170 ? -11.894 4.257 19.138 1.00 98.38 170 GLU A N 1
ATOM 1269 C CA . GLU A 1 170 ? -13.293 3.904 18.870 1.00 98.38 170 GLU A CA 1
ATOM 1270 C C . GLU A 1 170 ? -13.684 4.263 17.433 1.00 98.38 170 GLU A C 1
ATOM 1272 O O . GLU A 1 170 ? -14.330 3.474 16.737 1.00 98.38 170 GLU A O 1
ATOM 1277 N N . TRP A 1 171 ? -13.223 5.419 16.943 1.00 98.69 171 TRP A N 1
ATOM 1278 C CA . TRP A 1 171 ? -13.414 5.797 15.549 1.00 98.69 171 TRP A CA 1
ATOM 1279 C C . TRP A 1 171 ? -12.742 4.808 14.593 1.00 98.69 171 TRP A C 1
ATOM 1281 O O . TRP A 1 171 ? -13.377 4.367 13.638 1.00 98.69 171 TRP A O 1
ATOM 1291 N N . THR A 1 172 ? -11.492 4.405 14.849 1.00 98.75 172 THR A N 1
ATOM 1292 C CA .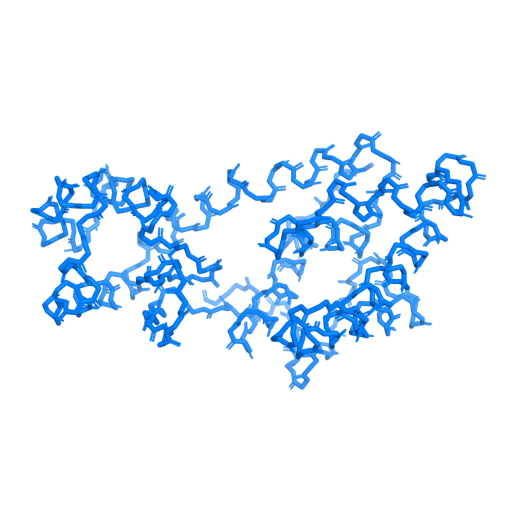 THR A 1 172 ? -10.780 3.415 14.024 1.00 98.75 172 THR A CA 1
ATOM 1293 C C . THR A 1 172 ? -11.504 2.067 14.009 1.00 98.75 172 THR A C 1
ATOM 1295 O O . THR A 1 172 ? -11.705 1.499 12.936 1.00 98.75 172 THR A O 1
ATOM 1298 N N . GLN A 1 173 ? -11.964 1.557 15.156 1.00 98.75 173 GLN A N 1
ATOM 1299 C CA . GLN A 1 173 ? -12.756 0.320 15.196 1.00 98.75 173 GLN A CA 1
ATOM 1300 C C . GLN A 1 173 ? -14.081 0.471 14.433 1.00 98.75 173 GLN A C 1
ATOM 1302 O O . GLN A 1 173 ? -14.469 -0.421 13.674 1.00 98.75 173 GLN A O 1
ATOM 1307 N N . SER A 1 174 ? -14.751 1.618 14.561 1.00 98.75 174 SER A N 1
ATOM 1308 C CA . SER A 1 174 ? -15.963 1.935 13.798 1.00 98.75 174 SER A CA 1
ATOM 1309 C C . SER A 1 174 ? -15.700 2.023 12.294 1.00 98.75 174 SER A C 1
ATOM 1311 O O . SER A 1 174 ? -16.500 1.509 11.507 1.00 98.75 174 SER A O 1
ATOM 1313 N N . TYR A 1 175 ? -14.559 2.580 11.884 1.00 98.81 175 TYR A N 1
ATOM 1314 C CA . TYR A 1 175 ? -14.121 2.613 10.491 1.00 98.81 175 TYR A CA 1
ATOM 1315 C C . TYR A 1 175 ? -13.934 1.203 9.943 1.00 98.81 175 TYR A C 1
ATOM 1317 O O . TYR A 1 175 ? -14.477 0.868 8.889 1.00 98.81 175 TYR A O 1
ATOM 1325 N N . LEU A 1 176 ? -13.211 0.354 10.676 1.00 98.81 176 LEU A N 1
ATOM 1326 C CA . LEU A 1 176 ? -12.964 -1.027 10.278 1.00 98.81 176 LEU A CA 1
ATOM 1327 C C . LEU A 1 176 ? -14.275 -1.806 10.126 1.00 98.81 176 LEU A C 1
ATOM 1329 O O . LEU A 1 176 ? -14.472 -2.463 9.106 1.00 98.81 176 LEU A O 1
ATOM 1333 N N . ARG A 1 177 ? -15.215 -1.678 11.074 1.00 98.81 177 ARG A N 1
ATOM 1334 C CA . ARG A 1 177 ? -16.549 -2.304 10.987 1.00 98.81 177 ARG A CA 1
ATOM 1335 C C . ARG A 1 177 ? -17.361 -1.781 9.798 1.00 98.81 177 ARG A C 1
ATOM 1337 O O . ARG A 1 177 ? -17.944 -2.577 9.061 1.00 98.81 177 ARG A O 1
ATOM 1344 N N . THR A 1 178 ? -17.355 -0.468 9.576 1.00 98.69 178 THR A N 1
ATOM 1345 C CA . THR A 1 178 ? -18.059 0.182 8.457 1.00 98.69 178 THR A CA 1
ATOM 1346 C C . THR A 1 178 ? -17.513 -0.301 7.117 1.00 98.69 178 THR A C 1
ATOM 1348 O O . THR A 1 178 ? -18.266 -0.768 6.260 1.00 98.69 178 THR A O 1
ATOM 1351 N N . ARG A 1 179 ? -16.187 -0.271 6.948 1.00 98.62 179 ARG A N 1
ATOM 1352 C CA . ARG A 1 179 ? -15.512 -0.731 5.733 1.00 98.62 179 ARG A CA 1
ATOM 1353 C C . ARG A 1 179 ? -15.707 -2.227 5.514 1.00 98.62 179 ARG A C 1
ATOM 1355 O O . ARG A 1 179 ? -15.968 -2.642 4.389 1.00 98.62 179 ARG A O 1
ATOM 1362 N N . ARG A 1 180 ? -15.645 -3.036 6.572 1.00 98.62 180 ARG A N 1
ATOM 1363 C CA . ARG A 1 180 ? -15.924 -4.477 6.521 1.00 98.62 180 ARG A CA 1
ATOM 1364 C C . ARG A 1 180 ? -17.328 -4.757 5.987 1.00 98.62 180 ARG A C 1
ATOM 1366 O O . ARG A 1 180 ? -17.474 -5.550 5.060 1.00 98.62 180 ARG A O 1
ATOM 1373 N N . ALA A 1 181 ? -18.345 -4.100 6.549 1.00 98.44 181 ALA A N 1
ATOM 1374 C CA . ALA A 1 181 ? -19.733 -4.251 6.117 1.00 98.44 181 ALA A CA 1
ATOM 1375 C C . ALA A 1 181 ? -19.922 -3.795 4.663 1.00 98.44 181 ALA A C 1
ATOM 1377 O O . ALA A 1 181 ? -20.552 -4.496 3.872 1.00 98.44 181 ALA A O 1
ATOM 1378 N N . TRP A 1 182 ? -19.310 -2.668 4.288 1.00 98.19 182 TRP A N 1
ATOM 1379 C CA . TRP A 1 182 ? -19.333 -2.169 2.916 1.00 98.19 182 TRP A CA 1
ATOM 1380 C C . TRP A 1 182 ? -18.687 -3.147 1.928 1.00 98.19 182 TRP A C 1
ATOM 1382 O O . TRP A 1 182 ? -19.283 -3.425 0.891 1.00 98.19 182 TRP A O 1
ATOM 1392 N N . LEU A 1 183 ? -17.520 -3.717 2.255 1.00 98.06 183 LEU A N 1
ATOM 1393 C CA . LEU A 1 183 ? -16.850 -4.726 1.428 1.00 98.06 183 LEU A CA 1
ATOM 1394 C C . LEU A 1 183 ? -17.696 -5.995 1.292 1.00 98.06 183 LEU A C 1
ATOM 1396 O O . LEU A 1 183 ? -17.842 -6.495 0.183 1.00 98.06 183 LEU A O 1
ATOM 1400 N N . ALA A 1 184 ? -18.279 -6.496 2.385 1.00 97.94 184 ALA A N 1
ATOM 1401 C CA . ALA A 1 184 ? -19.105 -7.705 2.380 1.00 97.94 184 ALA A CA 1
ATOM 1402 C C . ALA A 1 184 ? -20.435 -7.526 1.623 1.00 97.94 184 ALA A C 1
ATOM 1404 O O . ALA A 1 184 ? -20.937 -8.470 1.018 1.00 97.94 184 ALA A O 1
ATOM 1405 N N . GLY A 1 185 ? -21.002 -6.317 1.648 1.00 97.06 185 GLY A N 1
ATOM 1406 C CA . GLY A 1 185 ? -22.248 -5.967 0.961 1.00 97.06 185 GLY A CA 1
ATOM 1407 C C . GLY A 1 185 ? -22.062 -5.349 -0.427 1.00 97.06 185 GLY A C 1
ATOM 1408 O O . GLY A 1 185 ? -23.046 -4.950 -1.048 1.00 97.06 185 GLY A O 1
ATOM 1409 N N . HIS A 1 186 ? -20.828 -5.218 -0.926 1.00 96.62 186 HIS A N 1
ATOM 1410 C CA . HIS A 1 186 ? -20.570 -4.460 -2.150 1.00 96.62 186 HIS A CA 1
ATOM 1411 C C . HIS A 1 186 ? -21.163 -5.140 -3.395 1.00 96.62 186 HIS A C 1
ATOM 1413 O O . HIS A 1 186 ? -21.114 -6.361 -3.527 1.00 96.62 186 HIS A O 1
ATOM 1419 N N . ALA A 1 187 ? -21.648 -4.361 -4.368 1.00 94.06 187 ALA A N 1
ATOM 1420 C CA . ALA A 1 187 ? -22.171 -4.910 -5.626 1.00 94.06 187 ALA A CA 1
ATOM 1421 C C . ALA A 1 187 ? -21.099 -5.690 -6.420 1.00 94.06 187 ALA A C 1
ATOM 1423 O O . ALA A 1 187 ? -21.375 -6.735 -7.009 1.00 94.06 187 ALA A O 1
ATOM 1424 N N . ASN A 1 188 ? -19.852 -5.208 -6.397 1.00 89.56 188 ASN A N 1
ATOM 1425 C CA . ASN A 1 188 ? -18.702 -5.947 -6.922 1.00 89.56 188 ASN A CA 1
ATOM 1426 C C . ASN A 1 188 ? -18.291 -7.075 -5.959 1.00 89.56 188 ASN A C 1
ATOM 1428 O O . ASN A 1 188 ? -17.588 -6.831 -4.978 1.00 89.56 188 ASN A O 1
ATOM 1432 N N . ARG A 1 189 ? -18.671 -8.312 -6.296 1.00 91.56 189 ARG A N 1
ATOM 1433 C CA . ARG A 1 189 ? -18.379 -9.523 -5.511 1.00 91.56 189 ARG A CA 1
ATOM 1434 C C . ARG A 1 189 ? -16.888 -9.839 -5.361 1.00 91.56 189 ARG A C 1
ATOM 1436 O O . ARG A 1 189 ? -16.525 -10.576 -4.450 1.00 91.56 189 ARG A O 1
ATOM 1443 N N . LEU A 1 190 ? -16.009 -9.293 -6.207 1.00 87.88 190 LEU A N 1
ATOM 1444 C CA . LEU A 1 190 ? -14.562 -9.463 -6.025 1.00 87.88 190 LEU A CA 1
ATOM 1445 C C . LEU A 1 190 ? -14.081 -8.806 -4.726 1.00 87.88 190 LEU A C 1
ATOM 1447 O O . LEU A 1 190 ? -13.209 -9.358 -4.059 1.00 87.88 190 LEU A O 1
ATOM 1451 N N . LEU A 1 191 ? -14.702 -7.694 -4.316 1.00 92.00 191 LEU A N 1
ATOM 1452 C CA . LEU A 1 191 ? -14.344 -7.007 -3.072 1.00 92.00 191 LEU A CA 1
ATOM 1453 C C . LEU A 1 191 ? -14.696 -7.822 -1.825 1.00 92.00 191 LEU A C 1
ATOM 1455 O O . LEU A 1 191 ? -14.025 -7.681 -0.805 1.00 92.00 191 LEU A O 1
ATOM 1459 N N . HIS A 1 192 ? -15.663 -8.741 -1.903 1.00 96.12 192 HIS A N 1
ATOM 1460 C CA . HIS A 1 192 ? -16.029 -9.611 -0.775 1.00 96.12 192 HIS A CA 1
ATOM 1461 C C . HIS A 1 192 ? -14.833 -10.445 -0.310 1.00 96.12 192 HIS A C 1
ATOM 1463 O O . HIS A 1 192 ? -14.653 -10.689 0.880 1.00 96.12 192 HIS A O 1
ATOM 1469 N N . ARG A 1 193 ? -13.954 -10.823 -1.247 1.00 94.50 193 ARG A N 1
ATOM 1470 C CA . ARG A 1 193 ? -12.737 -11.592 -0.961 1.00 94.50 193 ARG A CA 1
ATOM 1471 C C . ARG A 1 193 ? -11.689 -10.805 -0.184 1.00 94.50 193 ARG A C 1
ATOM 1473 O O . ARG A 1 193 ? -10.722 -11.411 0.246 1.00 94.50 193 ARG A O 1
ATOM 1480 N N . THR A 1 194 ? -11.863 -9.498 0.004 1.00 96.19 194 THR A N 1
ATOM 1481 C CA . THR A 1 194 ? -10.908 -8.624 0.708 1.00 96.19 194 THR A CA 1
ATOM 1482 C C . THR A 1 194 ? -11.358 -8.255 2.125 1.00 96.19 194 THR A C 1
ATOM 1484 O O . THR A 1 194 ? -10.635 -7.562 2.838 1.00 96.19 194 THR A O 1
ATOM 1487 N N . VAL A 1 195 ? -12.520 -8.755 2.572 1.00 98.19 195 VAL A N 1
ATOM 1488 C CA . VAL A 1 195 ? -13.057 -8.542 3.931 1.00 98.19 195 VAL A CA 1
ATOM 1489 C C . VAL A 1 195 ? -12.049 -8.940 5.016 1.00 98.19 195 VAL A C 1
ATOM 1491 O O . VAL A 1 195 ? -11.951 -8.252 6.032 1.00 98.19 195 VAL A O 1
ATOM 1494 N N . TYR A 1 196 ? -11.221 -9.962 4.754 1.00 97.62 196 TYR A N 1
ATOM 1495 C CA . TYR A 1 196 ? -10.189 -10.433 5.685 1.00 97.62 196 TYR A CA 1
ATOM 1496 C C . TYR A 1 196 ? -9.215 -9.342 6.142 1.00 97.62 196 TYR A C 1
ATOM 1498 O O . TYR A 1 196 ? -8.615 -9.487 7.202 1.00 97.62 196 TYR A O 1
ATOM 1506 N N . ARG A 1 197 ? -9.016 -8.278 5.350 1.00 98.38 197 ARG A N 1
ATOM 1507 C CA . ARG A 1 197 ? -8.138 -7.158 5.720 1.00 98.38 197 ARG A CA 1
ATOM 1508 C C . ARG A 1 197 ? -8.672 -6.455 6.961 1.00 98.38 197 ARG A C 1
ATOM 1510 O O . ARG A 1 197 ? -7.928 -6.186 7.896 1.00 98.38 197 ARG A O 1
ATOM 1517 N N . MET A 1 198 ? -9.984 -6.216 6.981 1.00 98.69 198 MET A N 1
ATOM 1518 C CA . MET A 1 198 ? -10.654 -5.572 8.106 1.00 98.69 198 MET A CA 1
ATOM 1519 C C . MET A 1 198 ? -10.747 -6.515 9.299 1.00 98.69 198 MET A C 1
ATOM 1521 O O . MET A 1 198 ? -10.514 -6.074 10.415 1.00 98.69 198 MET A O 1
ATOM 1525 N N . ASP A 1 199 ? -11.018 -7.804 9.065 1.00 98.62 199 ASP A N 1
ATOM 1526 C CA . ASP A 1 199 ? -11.013 -8.814 10.133 1.00 98.62 199 ASP A CA 1
ATOM 1527 C C . ASP A 1 199 ? -9.646 -8.883 10.830 1.00 98.62 199 ASP A C 1
ATOM 1529 O O . ASP A 1 199 ? -9.573 -8.927 12.053 1.00 98.62 199 ASP A O 1
ATOM 1533 N N . ALA A 1 200 ? -8.555 -8.845 10.061 1.00 98.62 200 ALA A N 1
ATOM 1534 C CA . ALA A 1 200 ? -7.204 -8.906 10.605 1.00 98.62 200 ALA A CA 1
ATOM 1535 C C . ALA A 1 200 ? -6.822 -7.638 11.393 1.00 98.62 200 ALA A C 1
ATOM 1537 O O . ALA A 1 200 ? -6.206 -7.741 12.449 1.00 98.62 200 ALA A O 1
ATOM 1538 N N . LEU A 1 201 ? -7.206 -6.449 10.914 1.00 98.81 201 LEU A N 1
ATOM 1539 C CA . LEU A 1 201 ? -6.982 -5.192 11.642 1.00 98.81 201 LEU A CA 1
ATOM 1540 C C . LEU A 1 201 ? -7.857 -5.084 12.901 1.00 98.81 201 LEU A C 1
ATOM 1542 O O . LEU A 1 201 ? -7.391 -4.575 13.917 1.00 98.81 201 LEU A O 1
ATOM 1546 N N . LEU A 1 202 ? -9.099 -5.581 12.854 1.00 98.75 202 LEU A N 1
ATOM 1547 C CA . LEU A 1 202 ? -9.976 -5.663 14.026 1.00 98.75 202 LEU A CA 1
ATOM 1548 C C . LEU A 1 202 ?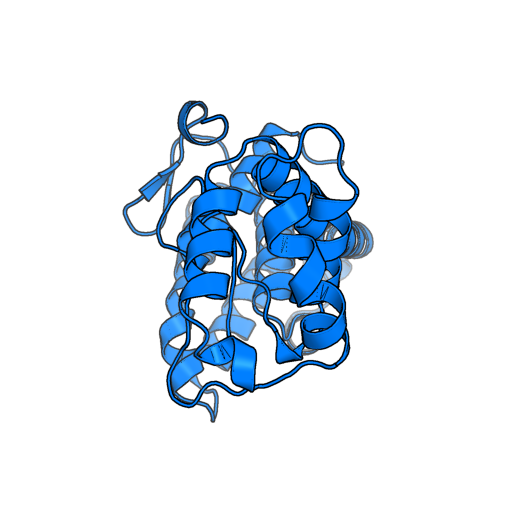 -9.397 -6.603 15.080 1.00 98.75 202 LEU A C 1
ATOM 1550 O O . LEU A 1 202 ? -9.344 -6.216 16.238 1.00 98.75 202 LEU A O 1
ATOM 1554 N N . ALA A 1 203 ? -8.882 -7.768 14.680 1.00 98.56 203 ALA A N 1
ATOM 1555 C CA . ALA A 1 203 ? -8.236 -8.690 15.611 1.00 98.56 203 ALA A CA 1
ATOM 1556 C C . ALA A 1 203 ? -7.073 -8.021 16.369 1.00 98.56 203 ALA A C 1
ATOM 1558 O O . ALA A 1 203 ? -7.005 -8.118 17.589 1.00 98.56 203 ALA A O 1
ATOM 1559 N N . LEU A 1 204 ? -6.221 -7.251 15.679 1.00 98.69 204 LEU A N 1
ATOM 1560 C CA . LEU A 1 204 ? -5.150 -6.483 16.333 1.00 98.69 204 LEU A CA 1
ATOM 1561 C C . LEU A 1 204 ? -5.687 -5.417 17.304 1.00 98.69 204 LEU A C 1
ATOM 1563 O O . LEU A 1 204 ? -5.069 -5.161 18.338 1.00 98.69 204 LEU A O 1
ATOM 1567 N N . ALA A 1 205 ? -6.818 -4.783 16.980 1.00 98.56 205 ALA A N 1
ATOM 1568 C CA . ALA A 1 205 ? -7.460 -3.806 17.858 1.00 98.56 205 ALA A CA 1
ATOM 1569 C C . ALA A 1 205 ? -8.051 -4.473 19.109 1.00 98.56 205 ALA A C 1
ATOM 1571 O O . ALA A 1 205 ? -7.887 -3.948 20.212 1.00 98.56 205 ALA A O 1
ATOM 1572 N N . ASP A 1 206 ? -8.691 -5.630 18.938 1.00 98.19 206 ASP A N 1
ATOM 1573 C CA . ASP A 1 206 ? -9.313 -6.422 20.003 1.00 98.19 206 ASP A CA 1
ATOM 1574 C C . ASP A 1 206 ? -8.259 -7.021 20.952 1.00 98.19 206 ASP A C 1
ATOM 1576 O O . ASP A 1 206 ? -8.472 -7.086 22.161 1.00 98.19 206 ASP A O 1
ATOM 1580 N N . GLU A 1 207 ? -7.079 -7.367 20.429 1.00 98.00 207 GLU A N 1
ATOM 1581 C CA . GLU A 1 207 ? -5.890 -7.746 21.209 1.00 98.00 207 GLU A CA 1
ATOM 1582 C C . GLU A 1 207 ? -5.220 -6.551 21.916 1.00 98.00 207 GLU A C 1
ATOM 1584 O O . GLU A 1 207 ? -4.286 -6.722 22.700 1.00 98.00 207 GLU A O 1
ATOM 1589 N N . GLY A 1 208 ? -5.669 -5.322 21.647 1.00 98.38 208 GLY A N 1
ATOM 1590 C CA . GLY A 1 208 ? -5.101 -4.105 22.222 1.00 98.38 208 GLY A CA 1
ATOM 1591 C C . GLY A 1 208 ? -3.751 -3.694 21.625 1.00 98.38 208 GLY A C 1
ATOM 1592 O O . GLY A 1 208 ? -3.115 -2.779 22.157 1.00 98.38 208 GLY A O 1
ATOM 1593 N N . ASN A 1 209 ? -3.317 -4.294 20.510 1.00 98.38 209 ASN A N 1
ATOM 1594 C CA . ASN A 1 209 ? -2.030 -4.017 19.867 1.00 98.38 209 ASN A CA 1
ATOM 1595 C C . ASN A 1 209 ? -2.048 -2.724 19.020 1.00 98.38 209 ASN A C 1
ATOM 1597 O O . ASN A 1 209 ? -1.681 -2.687 17.845 1.00 98.38 209 ASN A O 1
ATOM 1601 N N . TRP A 1 210 ? -2.466 -1.616 19.633 1.00 98.31 210 TRP A N 1
ATOM 1602 C CA . TRP A 1 210 ? -2.583 -0.300 18.995 1.00 98.31 210 TRP A CA 1
ATOM 1603 C C . TRP A 1 210 ? -1.236 0.295 18.568 1.00 98.31 210 TRP A C 1
ATOM 1605 O O . TRP A 1 210 ? -1.167 1.092 17.629 1.00 98.31 210 TRP A O 1
ATOM 1615 N N . ARG A 1 211 ? -0.156 -0.108 19.243 1.00 97.94 211 ARG A N 1
ATOM 1616 C CA . ARG A 1 211 ? 1.217 0.324 18.959 1.00 97.94 211 ARG A CA 1
ATOM 1617 C C . ARG A 1 211 ? 1.903 -0.498 17.869 1.00 97.94 211 ARG A C 1
ATOM 1619 O O . ARG A 1 211 ? 2.957 -0.060 17.409 1.00 97.94 211 ARG A O 1
ATOM 1626 N N . LEU A 1 212 ? 1.296 -1.609 17.439 1.00 98.06 212 LEU A N 1
ATOM 1627 C CA . LEU A 1 212 ? 1.895 -2.609 16.552 1.00 98.06 212 LEU A CA 1
ATOM 1628 C C . LEU A 1 212 ? 3.225 -3.153 17.102 1.00 98.06 212 LEU A C 1
ATOM 1630 O O . LEU A 1 212 ? 4.216 -3.262 16.376 1.00 98.06 212 LEU A O 1
ATOM 1634 N N . ASP A 1 213 ? 3.238 -3.464 18.398 1.00 97.94 213 ASP A N 1
ATOM 1635 C CA . ASP A 1 213 ? 4.379 -4.072 19.072 1.00 97.94 213 ASP A CA 1
ATOM 1636 C C . ASP A 1 213 ? 4.609 -5.487 18.509 1.00 97.94 213 ASP A C 1
ATOM 1638 O O . ASP A 1 213 ? 3.666 -6.247 18.269 1.00 97.94 213 ASP A O 1
ATOM 1642 N N . LEU A 1 214 ? 5.876 -5.811 18.244 1.00 97.38 214 LEU A N 1
ATOM 1643 C CA . LEU A 1 214 ? 6.310 -7.064 17.625 1.00 97.38 214 LEU A CA 1
ATOM 1644 C C . LEU A 1 214 ? 6.786 -8.074 18.686 1.00 97.38 214 LEU A C 1
ATOM 1646 O O . LEU A 1 214 ? 7.317 -7.658 19.716 1.00 97.38 214 LEU A O 1
ATOM 1650 N N . PRO A 1 215 ? 6.703 -9.390 18.410 1.00 97.50 215 PRO A N 1
ATOM 1651 C CA . PRO A 1 215 ? 6.168 -9.998 17.191 1.00 97.50 215 PRO A CA 1
ATOM 1652 C C . PRO A 1 215 ? 4.650 -10.215 17.257 1.00 97.50 215 PRO A C 1
ATOM 1654 O O . PRO A 1 215 ? 4.083 -10.392 18.330 1.00 97.50 215 PRO A O 1
ATOM 1657 N N . PHE A 1 216 ? 4.004 -10.306 16.096 1.00 97.94 216 PHE A N 1
ATOM 1658 C CA . PHE A 1 216 ? 2.628 -10.804 15.992 1.00 97.94 216 PHE A CA 1
ATOM 1659 C C . PHE A 1 216 ? 2.426 -11.598 14.702 1.00 97.94 216 PHE A C 1
ATOM 1661 O O . PHE A 1 216 ? 3.244 -11.547 13.781 1.00 97.94 216 PHE A O 1
ATOM 1668 N N . THR A 1 217 ? 1.336 -12.363 14.641 1.00 97.44 217 THR A N 1
ATOM 1669 C CA . THR A 1 217 ? 0.966 -13.123 13.443 1.00 97.44 217 THR A CA 1
ATOM 1670 C C . THR A 1 217 ? -0.188 -12.439 12.734 1.00 97.44 217 THR A C 1
ATOM 1672 O O . THR A 1 217 ? -1.227 -12.181 13.328 1.00 97.44 217 THR A O 1
ATOM 1675 N N . LEU A 1 218 ? -0.029 -12.202 11.437 1.00 97.31 218 LEU A N 1
ATOM 1676 C CA . LEU A 1 218 ? -1.060 -11.644 10.579 1.00 97.31 218 LEU A CA 1
ATOM 1677 C C . LEU A 1 218 ? -1.283 -12.594 9.409 1.00 97.31 218 LEU A C 1
ATOM 1679 O O . LEU A 1 218 ? -0.371 -12.837 8.625 1.00 97.31 218 LEU A O 1
ATOM 1683 N N . ARG A 1 219 ? -2.496 -13.141 9.271 1.00 95.25 219 ARG A N 1
ATOM 1684 C CA . ARG A 1 219 ? -2.861 -14.004 8.126 1.00 95.25 219 ARG A CA 1
ATOM 1685 C C . ARG A 1 219 ? -1.887 -15.184 7.910 1.00 95.25 219 ARG A C 1
ATOM 1687 O O . ARG A 1 219 ? -1.590 -15.547 6.777 1.00 95.25 219 ARG A O 1
ATOM 1694 N N . GLY A 1 220 ? -1.389 -15.774 8.999 1.00 94.50 220 GLY A N 1
ATOM 1695 C CA . GLY A 1 220 ? -0.420 -16.881 8.974 1.00 94.50 220 GLY A CA 1
ATOM 1696 C C . GLY A 1 220 ? 1.040 -16.456 8.768 1.00 94.50 220 GLY A C 1
ATOM 1697 O O . GLY A 1 220 ? 1.930 -17.296 8.840 1.00 94.50 220 GLY A O 1
ATOM 1698 N N . GLN A 1 221 ? 1.304 -15.165 8.559 1.00 95.94 221 GLN A N 1
ATOM 1699 C CA . GLN A 1 221 ? 2.649 -14.609 8.472 1.00 95.94 221 GLN A CA 1
ATOM 1700 C C . GLN A 1 221 ? 3.072 -14.047 9.824 1.00 95.94 221 GLN A C 1
ATOM 1702 O O . GLN A 1 221 ? 2.436 -13.143 10.362 1.00 95.94 221 GLN A O 1
ATOM 1707 N N . GLN A 1 222 ? 4.171 -14.561 10.366 1.00 96.81 222 GLN A N 1
ATOM 1708 C CA . GLN A 1 222 ? 4.790 -13.976 11.550 1.00 96.81 222 GLN A CA 1
ATOM 1709 C C . GLN A 1 222 ? 5.562 -12.719 11.144 1.00 96.81 222 GLN A C 1
ATOM 1711 O O . GLN A 1 222 ? 6.499 -12.825 10.345 1.00 96.81 222 GLN A O 1
ATOM 1716 N N . ILE A 1 223 ? 5.182 -11.567 11.693 1.00 97.38 223 ILE A N 1
ATOM 1717 C CA . ILE A 1 223 ? 5.880 -10.291 11.532 1.00 97.38 223 ILE A CA 1
ATOM 1718 C C . ILE A 1 223 ? 6.828 -10.126 12.722 1.00 97.38 223 ILE A C 1
ATOM 1720 O O . ILE A 1 223 ? 6.403 -10.140 13.878 1.00 97.38 223 ILE A O 1
ATOM 1724 N N . THR A 1 224 ? 8.120 -10.002 12.429 1.00 96.62 224 THR A N 1
ATOM 1725 C CA . THR A 1 224 ? 9.206 -9.851 13.407 1.00 96.62 224 THR A CA 1
ATOM 1726 C C . THR A 1 224 ? 10.156 -8.745 12.944 1.00 96.62 224 THR A C 1
ATOM 1728 O O . THR A 1 224 ? 10.154 -8.436 11.748 1.00 96.62 224 THR A O 1
ATOM 1731 N N . PRO A 1 225 ? 10.973 -8.147 13.832 1.00 94.06 225 PRO A N 1
ATOM 1732 C CA . PRO A 1 225 ? 11.932 -7.114 13.440 1.00 94.06 225 PRO A CA 1
ATOM 1733 C C . PRO A 1 225 ? 12.852 -7.545 12.290 1.00 94.06 225 PRO A C 1
ATOM 1735 O O . PRO A 1 225 ? 13.078 -6.776 11.362 1.00 94.06 225 PRO A O 1
ATOM 1738 N N . GLU A 1 226 ? 13.311 -8.796 12.289 1.00 92.12 226 GLU A N 1
ATOM 1739 C CA . GLU A 1 226 ? 14.249 -9.329 11.295 1.00 92.12 226 GLU A CA 1
ATOM 1740 C C . GLU A 1 226 ? 13.629 -9.368 9.894 1.00 92.12 226 GLU A C 1
ATOM 1742 O O . GLU A 1 226 ? 14.287 -9.067 8.905 1.00 92.12 226 GLU A O 1
ATOM 1747 N N . LYS A 1 227 ? 12.331 -9.678 9.790 1.00 91.19 227 LYS A N 1
ATOM 1748 C CA . LYS A 1 227 ? 11.627 -9.734 8.499 1.00 91.19 227 LYS A CA 1
ATOM 1749 C C . LYS A 1 227 ? 11.274 -8.360 7.925 1.00 91.19 227 LYS A C 1
ATOM 1751 O O . LYS A 1 227 ? 10.828 -8.286 6.782 1.00 91.19 227 LYS A O 1
ATOM 1756 N N . LEU A 1 228 ? 11.423 -7.290 8.707 1.00 89.81 228 LEU A N 1
ATOM 1757 C CA . LEU A 1 228 ? 11.160 -5.914 8.272 1.00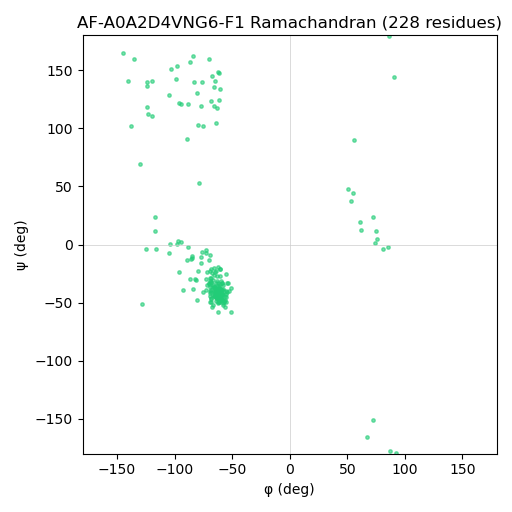 89.81 228 LEU A CA 1
ATOM 1758 C C . LEU A 1 228 ? 12.392 -5.235 7.645 1.00 89.81 228 LEU A C 1
ATOM 1760 O O . LEU A 1 228 ? 12.245 -4.186 7.008 1.00 89.81 228 LEU A O 1
ATOM 1764 N N . TRP A 1 229 ? 13.578 -5.831 7.803 1.00 81.94 229 TRP A N 1
ATOM 1765 C CA . TRP A 1 229 ? 14.844 -5.421 7.183 1.00 81.94 229 TRP A CA 1
ATOM 1766 C C . TRP A 1 229 ? 15.529 -6.629 6.513 1.00 81.94 229 TRP A C 1
ATOM 1768 O O . TRP A 1 229 ? 16.531 -7.120 7.033 1.00 81.94 229 TRP A O 1
ATOM 1778 N N . PRO A 1 230 ? 14.957 -7.146 5.411 1.00 62.56 230 PRO A N 1
ATOM 1779 C CA . PRO A 1 230 ? 15.545 -8.243 4.645 1.00 62.56 230 PRO A CA 1
ATOM 1780 C C . PRO A 1 230 ? 16.754 -7.818 3.800 1.00 62.56 230 PRO A C 1
ATOM 1782 O O . PRO A 1 230 ? 16.859 -6.618 3.453 1.00 62.56 230 PRO A O 1
#